Protein AF-A9KT86-F1 (afdb_monomer)

Sequence (342 aa):
MSSRKLIMLCILTTILCSGCQATQGPNNSSISTSSELTPDVTISVTGAPDITETPEATPIAEDILITEEDAISLIQGQINTRKYSISLLTENITINSKNYYSFIATKNLTALEPAILVNKNTGELSCLTSDGKHTPFSSFSISPVKEDTETNWNGTFIRKDLRGVTTSTVTLIQNDSTSFEFHILARNSLGVNRLSGIGYIDGTTAKHFTNDEISLTFTLDNNYLTLTDNDFFTENWNSIAGSYVLDKDVNEDLTIVEEDAIQMIRSLSTLQTGLSAEINEYQILSDNTKLIIKDRICYSFGTYAKLENKDILVTNFYVTLDGDAIYTYNSIKNTYECIYGK

Nearest PDB structures (foldseek):
  5hcd-assembly1_C  TM=5.754E-01  e=5.764E-01  Ornithodoros moubata
  3sao-assembly1_A  TM=3.698E-01  e=4.047E-01  Gallus gallus
  3sao-assembly2_B  TM=2.971E-01  e=2.322E-01  Gallus gallus
  7nvr-assembly1_d  TM=3.376E-01  e=1.112E+00  Homo sapiens
  8xpg-assembly1_B  TM=1.762E-01  e=3.306E-01  Homo sapiens

Foldseek 3Di:
DDDDDDDDDDDDDDDDDDDDDDDDDDDDDDDDDDDDDDDDDDDDDDDDDDDDDDDPDPPPPPLQFDDVVNLVVLVVQWAPCVFKDKDFPDCWDADPNWTWTWIWIDGPNHTADWIWTATRRPRAIWTAGPVGDIGRNVVRPDDTPPPPPLPPPAFKWFDADPVRHTQKIKGWAAPDSFKIKIWIWGDDPVGIDIDIDMWTDDRQKTFDDDPNHTQWIWGDDPQKIFIDGPCPPVVDDDDPGDITGGDPPDPVVQFDDPVVQVVLQLPDDCVLVVDPDRQVQWDKDWPVDWDAAPRFTWTKIFTFHDDPDDTDGDWIWTAGRNRAWIWTQDPVVRGIDTSGGD

Secondary structure (DSSP, 8-state):
-------------PPPP-----------------------------------------------PPPHHHHHHHHHTTB-TTT-EEEEEEEEEEETTEEEEEEEEEETTEEEEEEEEEETTT--EEEE-TTS-EEEGGGS-S-B----------EEEEEE-TTS-EEEEEEEEEEETTEEEEEEEEEETTEEEEEEEEEEEETTEEEEEETTEEEEEEEEETTEEEEEE-STTTTTS----EEEEEESS---TT---HHHHHHHHHT--HHHH--SS-GGGSEEEEEEEEEEETTEEEEEEEEEEEETTEEEEEEEEEEETTSSEEEEEETTTTEEEEEEE-

Organism: Lachnoclostridium phytofermentans (strain ATCC 700394 / DSM 18823 / ISDg) (NCBI:txid357809)

Solvent-accessible surface area (backbone atoms only — not comparable to full-atom values): 21088 Å² total; per-residue (Å²): 136,89,79,87,89,82,85,85,82,82,78,86,79,83,80,81,84,84,84,81,88,83,84,87,82,89,83,83,83,90,81,92,84,87,89,87,84,85,89,90,86,90,87,89,85,90,85,85,90,83,90,76,91,66,82,80,73,72,76,75,76,71,78,70,58,61,50,71,68,55,48,50,48,59,49,55,73,51,37,44,64,91,68,32,52,78,44,84,71,38,81,77,45,77,58,94,95,38,53,22,35,32,29,36,40,27,43,94,90,40,76,47,78,39,32,40,30,29,30,30,76,76,64,51,65,25,25,38,36,95,88,71,49,79,44,59,43,83,68,47,85,61,73,58,62,62,80,72,66,72,74,75,64,59,46,43,24,39,28,59,49,100,86,68,48,78,34,31,40,38,37,33,48,56,78,55,96,50,32,26,42,39,39,36,43,38,53,59,98,90,48,76,49,71,47,56,52,60,32,42,43,58,81,54,33,27,39,24,68,54,96,90,38,71,37,35,39,41,37,53,55,94,56,35,40,37,38,45,58,64,58,75,56,58,83,80,50,80,74,80,45,47,69,23,38,57,48,89,79,74,72,51,96,60,45,57,54,70,68,56,48,51,49,54,56,57,68,45,50,39,84,56,70,69,48,97,57,57,51,82,75,39,50,77,42,72,74,86,44,77,46,78,56,96,68,34,54,16,44,40,29,45,32,21,43,79,53,99,88,47,75,41,80,74,49,52,42,32,33,29,34,70,66,46,38,32,30,35,72,39,78,89,77,72,43,78,43,77,59,42,73,117

Structure (mmCIF, N/CA/C/O backbone):
data_AF-A9KT86-F1
#
_entry.id   AF-A9KT86-F1
#
loop_
_atom_site.group_PDB
_atom_site.id
_atom_site.type_symbol
_atom_site.label_atom_id
_atom_site.label_alt_id
_atom_site.label_comp_id
_atom_site.label_asym_id
_atom_site.label_entity_id
_atom_site.label_seq_id
_atom_site.pdbx_PDB_ins_code
_atom_site.Cartn_x
_atom_site.Cartn_y
_atom_site.Cartn_z
_atom_site.occupancy
_atom_site.B_iso_or_equiv
_atom_site.auth_seq_id
_atom_site.auth_comp_id
_atom_site.auth_asym_id
_atom_site.auth_atom_id
_atom_site.pdbx_PDB_model_num
ATOM 1 N N . MET A 1 1 ? -37.537 19.345 -37.681 1.00 35.97 1 MET A N 1
ATOM 2 C CA . MET A 1 1 ? -38.364 19.386 -36.452 1.00 35.97 1 MET A CA 1
ATOM 3 C C . MET A 1 1 ? -37.403 19.389 -35.268 1.00 35.97 1 MET A C 1
ATOM 5 O O . MET A 1 1 ? -36.902 18.344 -34.904 1.00 35.97 1 MET A O 1
ATOM 9 N N . SER A 1 2 ? -36.782 20.529 -34.963 1.00 32.31 2 SER A N 1
ATOM 10 C CA . SER A 1 2 ? -37.149 21.443 -33.865 1.00 32.31 2 SER A CA 1
ATOM 11 C C . SER A 1 2 ? -37.486 20.729 -32.556 1.00 32.31 2 SER A C 1
ATOM 13 O O . SER A 1 2 ? -38.583 20.196 -32.437 1.00 32.31 2 SER A O 1
ATOM 15 N N . SER A 1 3 ? -36.570 20.774 -31.580 1.00 32.72 3 SER A N 1
ATOM 16 C CA . SER A 1 3 ? -36.887 21.202 -30.210 1.00 32.72 3 SER A CA 1
ATOM 17 C C . SER A 1 3 ? -35.675 21.072 -29.273 1.00 32.72 3 SER A C 1
ATOM 19 O O . SER A 1 3 ? -35.299 19.962 -28.925 1.00 32.72 3 SER A O 1
ATOM 21 N N . ARG A 1 4 ? -35.172 22.236 -28.823 1.00 36.72 4 ARG A N 1
ATOM 22 C CA . ARG A 1 4 ? -34.836 22.607 -27.425 1.00 36.72 4 ARG A CA 1
ATOM 23 C C . ARG A 1 4 ? -33.857 21.664 -26.693 1.00 36.72 4 ARG A C 1
ATOM 25 O O . ARG A 1 4 ? -34.170 20.514 -26.436 1.00 36.72 4 ARG A O 1
ATOM 32 N N . LYS A 1 5 ? -32.709 22.131 -26.201 1.00 33.34 5 LYS A N 1
ATOM 33 C CA . LYS A 1 5 ? -32.601 23.037 -25.043 1.00 33.34 5 LYS A CA 1
ATOM 34 C C . LYS A 1 5 ? -31.208 23.677 -25.029 1.00 33.34 5 LYS A C 1
ATOM 36 O O . LYS A 1 5 ? -30.209 22.971 -25.073 1.00 33.34 5 LYS A O 1
ATOM 41 N N . LEU A 1 6 ? -31.164 25.002 -24.945 1.00 32.06 6 LEU A N 1
ATOM 42 C CA . LEU A 1 6 ? -29.949 25.791 -24.789 1.00 32.06 6 LEU A CA 1
ATOM 43 C C . LEU A 1 6 ? -30.183 26.786 -23.641 1.00 32.06 6 LEU A C 1
ATOM 45 O O . LEU A 1 6 ? -31.228 27.433 -23.606 1.00 32.06 6 LEU A O 1
ATOM 49 N N . ILE A 1 7 ? -29.183 26.873 -22.759 1.00 36.78 7 ILE A N 1
ATOM 50 C CA . ILE A 1 7 ? -28.931 27.885 -21.719 1.00 36.78 7 ILE A CA 1
ATOM 51 C C . ILE A 1 7 ? -29.942 27.927 -20.560 1.00 36.78 7 ILE A C 1
ATOM 53 O O . ILE A 1 7 ? -30.979 28.581 -20.622 1.00 36.78 7 ILE A O 1
ATOM 57 N N . MET A 1 8 ? -29.555 27.316 -19.435 1.00 33.25 8 MET A N 1
ATOM 58 C CA . MET A 1 8 ? -29.951 27.791 -18.109 1.00 33.25 8 MET A CA 1
ATOM 59 C C . MET A 1 8 ? -28.717 28.429 -17.465 1.00 33.25 8 MET A C 1
ATOM 61 O O . MET A 1 8 ? -27.798 27.755 -17.011 1.00 33.25 8 MET A O 1
ATOM 65 N N . LEU A 1 9 ? -28.692 29.756 -17.537 1.00 31.75 9 LEU A N 1
ATOM 66 C CA . LEU A 1 9 ? -27.737 30.662 -16.917 1.00 31.75 9 LEU A CA 1
ATOM 67 C C . LEU A 1 9 ? -28.100 30.781 -15.427 1.00 31.75 9 LEU A C 1
ATOM 69 O O . LEU A 1 9 ? -29.057 31.476 -15.091 1.00 31.75 9 LEU A O 1
ATOM 73 N N . CYS A 1 10 ? -27.375 30.101 -14.537 1.00 32.47 10 CYS A N 1
ATOM 74 C CA . CYS A 1 10 ? -27.474 30.364 -13.100 1.00 32.47 10 CYS A CA 1
ATOM 75 C C . CYS A 1 10 ? -26.556 31.536 -12.750 1.00 32.47 10 CYS A C 1
ATOM 77 O O . CYS A 1 10 ? -25.332 31.424 -12.746 1.00 32.47 10 CYS A O 1
ATOM 79 N N . ILE A 1 11 ? -27.18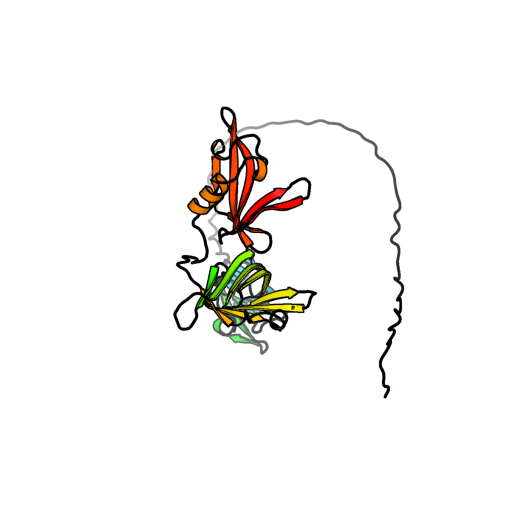9 32.682 -12.516 1.00 39.03 11 ILE A N 1
ATOM 80 C CA . ILE A 1 11 ? -26.559 33.927 -12.096 1.00 39.03 11 ILE A CA 1
ATOM 81 C C . ILE A 1 11 ? -26.055 33.763 -10.661 1.00 39.03 11 ILE A C 1
ATOM 83 O O . ILE A 1 11 ? -26.815 33.478 -9.738 1.00 39.03 11 ILE A O 1
ATOM 87 N N . LEU A 1 12 ? -24.748 33.966 -10.531 1.00 32.53 12 LEU A N 1
ATOM 88 C CA . LEU A 1 12 ? -23.969 34.121 -9.313 1.00 32.53 12 LEU A CA 1
ATOM 89 C C . LEU A 1 12 ? -24.584 35.229 -8.433 1.00 32.53 12 LEU A C 1
ATOM 91 O O . LEU A 1 12 ? -24.491 36.412 -8.761 1.00 32.53 12 LEU A O 1
ATOM 95 N N . THR A 1 13 ? -25.207 34.872 -7.310 1.00 40.91 13 THR A N 1
ATOM 96 C CA . THR A 1 13 ? -25.532 35.832 -6.247 1.00 40.91 13 THR A CA 1
ATOM 97 C C . THR A 1 13 ? -24.382 35.877 -5.252 1.00 40.91 13 THR A C 1
ATOM 99 O O . THR A 1 13 ? -24.201 34.978 -4.435 1.00 40.91 13 THR A O 1
ATOM 102 N N . THR A 1 14 ? -23.602 36.948 -5.345 1.00 39.72 14 THR A N 1
ATOM 103 C CA . THR A 1 14 ? -22.617 37.395 -4.361 1.00 39.72 14 THR A CA 1
ATOM 104 C C . THR A 1 14 ? -23.300 37.713 -3.028 1.00 39.72 14 THR A C 1
ATOM 106 O O . THR A 1 14 ? -24.141 38.613 -2.978 1.00 39.72 14 THR A O 1
ATOM 109 N N . ILE A 1 15 ? -22.912 37.039 -1.943 1.00 38.94 15 ILE A N 1
ATOM 110 C CA . ILE A 1 15 ? -23.154 37.522 -0.578 1.00 38.94 15 ILE A CA 1
ATOM 111 C C . ILE A 1 15 ? -21.828 38.066 -0.048 1.00 38.94 15 ILE A C 1
ATOM 113 O O . ILE A 1 15 ? -20.814 37.374 -0.012 1.00 38.94 15 ILE A O 1
ATOM 117 N N . LEU A 1 16 ? -21.866 39.355 0.276 1.00 37.44 16 LEU A N 1
ATOM 118 C CA . LEU A 1 16 ? -20.774 40.174 0.778 1.00 37.44 16 LEU A CA 1
ATOM 119 C C . LEU A 1 16 ? -20.285 39.682 2.145 1.00 37.44 16 LEU A C 1
ATOM 121 O O . LEU A 1 16 ? -21.078 39.442 3.054 1.00 37.44 16 LEU A O 1
ATOM 125 N N . CYS A 1 17 ? -18.962 39.604 2.283 1.00 31.95 17 CYS A N 1
ATOM 126 C CA . CYS A 1 17 ? -18.265 39.441 3.550 1.00 31.95 17 CYS A CA 1
ATOM 127 C C . CYS A 1 17 ? -18.498 40.661 4.453 1.00 31.95 17 CYS A C 1
ATOM 129 O O . CYS A 1 17 ? -18.109 41.779 4.111 1.00 31.95 17 CYS A O 1
ATOM 131 N N . SER A 1 18 ? -19.055 40.427 5.638 1.00 39.69 18 SER A N 1
ATOM 132 C CA . SER A 1 18 ? -18.994 41.366 6.757 1.00 39.69 18 SER A CA 1
ATOM 133 C C . SER A 1 18 ? -17.637 41.222 7.443 1.00 39.69 18 SER A C 1
ATOM 135 O O . SER A 1 18 ? -17.386 40.243 8.143 1.00 39.69 18 SER A O 1
ATOM 137 N N . GLY A 1 19 ? -16.750 42.192 7.223 1.00 30.78 19 GLY A N 1
ATOM 138 C CA . GLY A 1 19 ? -15.551 42.381 8.031 1.00 30.78 19 GLY A CA 1
ATOM 139 C C . GLY A 1 1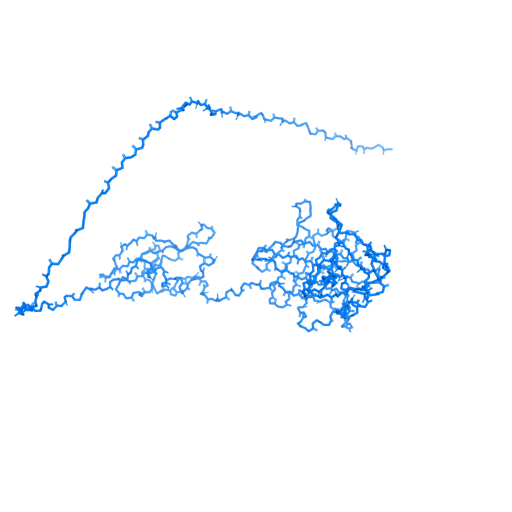9 ? -15.880 43.148 9.312 1.00 30.78 19 GLY A C 1
ATOM 140 O O . GLY A 1 19 ? -16.545 44.179 9.259 1.00 30.78 19 GLY A O 1
ATOM 141 N N . CYS A 1 20 ? -15.363 42.678 10.446 1.00 33.69 20 CYS A N 1
ATOM 142 C CA . CYS A 1 20 ? -15.157 43.500 11.634 1.00 33.69 20 CYS A CA 1
ATOM 143 C C . CYS A 1 20 ? -13.667 43.483 11.981 1.00 33.69 20 CYS A C 1
ATOM 145 O O . CYS A 1 20 ? -13.048 42.433 12.133 1.00 33.69 20 CYS A O 1
ATOM 147 N N . GLN A 1 21 ? -13.115 44.691 12.027 1.00 35.00 21 GLN A N 1
ATOM 148 C CA . GLN A 1 21 ? -11.727 45.035 12.295 1.00 35.00 21 GLN A CA 1
ATOM 149 C C . GLN A 1 21 ? -11.358 44.752 13.757 1.00 35.00 21 GLN A C 1
ATOM 151 O O . GLN A 1 21 ? -12.128 45.075 14.659 1.00 35.00 21 GLN A O 1
ATOM 156 N N . ALA A 1 22 ? -10.140 44.261 13.988 1.00 35.22 22 ALA A N 1
ATOM 157 C CA . ALA A 1 22 ? -9.439 44.437 15.255 1.00 35.22 22 ALA A CA 1
ATOM 158 C C . ALA A 1 22 ? -8.199 45.306 15.002 1.00 35.22 22 ALA A C 1
ATOM 160 O O . ALA A 1 22 ? -7.268 44.933 14.291 1.00 35.22 22 ALA A O 1
ATOM 161 N N . THR A 1 23 ? -8.266 46.514 15.547 1.00 33.56 23 THR A N 1
ATOM 162 C CA . THR A 1 23 ? -7.267 47.583 15.569 1.00 33.56 23 THR A CA 1
ATOM 163 C C . THR A 1 23 ? -5.947 47.163 16.216 1.00 33.56 23 THR A C 1
ATOM 165 O O . THR A 1 23 ? -5.932 46.675 17.343 1.00 33.56 23 THR A O 1
ATOM 168 N N . GLN A 1 24 ? -4.835 47.456 15.534 1.00 32.47 24 GLN A N 1
ATOM 169 C CA . GLN A 1 24 ? -3.506 47.588 16.134 1.00 32.47 24 GLN A CA 1
ATOM 170 C C . GLN A 1 24 ? -3.352 48.982 16.757 1.00 32.47 24 GLN A C 1
ATOM 172 O O . GLN A 1 24 ? -3.733 49.983 16.151 1.00 32.47 24 GLN A O 1
ATOM 177 N N . GLY A 1 25 ? -2.734 49.043 17.936 1.00 31.19 25 GLY A N 1
ATOM 178 C CA . GLY A 1 25 ? -2.136 50.251 18.502 1.00 31.19 25 GLY A CA 1
ATOM 179 C C . GLY A 1 25 ? -0.678 49.959 18.891 1.00 31.19 25 GLY A C 1
ATOM 180 O O . GLY A 1 25 ? -0.428 48.890 19.450 1.00 31.19 25 GLY A O 1
ATOM 181 N N . PRO A 1 26 ? 0.288 50.848 18.592 1.00 41.00 26 PRO A N 1
ATOM 182 C CA . PRO A 1 26 ? 1.692 50.674 18.953 1.00 41.00 26 PRO A CA 1
ATOM 183 C C . PRO A 1 26 ? 2.003 51.367 20.287 1.00 41.00 26 PRO A C 1
ATOM 185 O O . PRO A 1 26 ? 1.430 52.413 20.579 1.00 41.00 26 PRO A O 1
ATOM 188 N N . ASN A 1 27 ? 2.951 50.843 21.072 1.00 32.56 27 ASN A N 1
ATOM 189 C CA . ASN A 1 27 ? 3.678 51.663 22.048 1.00 32.56 27 ASN A CA 1
ATOM 190 C C . ASN A 1 27 ? 5.060 51.085 22.414 1.00 32.56 27 ASN A C 1
ATOM 192 O O . ASN A 1 27 ? 5.177 50.095 23.124 1.00 32.56 27 ASN A O 1
ATOM 196 N N . ASN A 1 28 ? 6.076 51.753 21.861 1.00 34.41 28 ASN A N 1
ATOM 197 C CA . ASN A 1 28 ? 7.347 52.221 22.431 1.00 34.41 28 ASN A CA 1
ATOM 198 C C . ASN A 1 28 ? 8.129 51.424 23.502 1.00 34.41 28 ASN A C 1
ATOM 200 O O . ASN A 1 28 ? 7.741 51.332 24.659 1.00 34.41 28 ASN A O 1
ATOM 204 N N . SER A 1 29 ? 9.354 51.079 23.080 1.00 33.03 29 SER A N 1
ATOM 205 C CA . SER A 1 29 ? 10.672 51.500 23.604 1.00 33.03 29 SER A CA 1
ATOM 206 C C . SER A 1 29 ? 11.132 51.179 25.040 1.00 33.03 29 SER A C 1
ATOM 208 O O . SER A 1 29 ? 10.723 51.781 26.025 1.00 33.03 29 SER A O 1
ATOM 210 N N . SER A 1 30 ? 12.151 50.313 25.038 1.00 35.91 30 SER A N 1
ATOM 211 C CA . SER A 1 30 ? 13.329 50.094 25.902 1.00 35.91 30 SER A CA 1
ATOM 212 C C . SER A 1 30 ? 13.900 51.230 26.774 1.00 35.91 30 SER A C 1
ATOM 214 O O . SER A 1 30 ? 13.903 52.376 26.334 1.00 35.91 30 SER A O 1
ATOM 216 N N . ILE A 1 31 ? 14.563 50.843 27.888 1.00 31.92 31 ILE A N 1
ATOM 217 C CA . ILE A 1 31 ? 15.990 51.072 28.299 1.00 31.92 31 ILE A CA 1
ATOM 218 C C . ILE A 1 31 ? 16.200 50.386 29.689 1.00 31.92 31 ILE A C 1
ATOM 220 O O . ILE A 1 31 ? 15.384 50.600 30.575 1.00 31.92 31 ILE A O 1
ATOM 224 N N . SER A 1 32 ? 17.051 49.344 29.821 1.00 29.75 32 SER A N 1
ATOM 225 C CA . SER A 1 32 ? 18.434 49.282 30.405 1.00 29.75 32 SER A CA 1
ATOM 226 C C . SER A 1 32 ? 18.550 49.784 31.868 1.00 29.75 32 SER A C 1
ATOM 228 O O . SER A 1 32 ? 18.015 50.843 32.154 1.00 29.75 32 SER A O 1
ATOM 230 N N . THR A 1 33 ? 19.123 49.105 32.882 1.00 29.89 33 THR A N 1
ATOM 231 C CA . THR A 1 33 ? 20.508 48.594 33.139 1.00 29.89 33 THR A CA 1
ATOM 232 C C . THR A 1 33 ? 20.510 47.831 34.497 1.00 29.89 33 THR A C 1
ATOM 234 O O . THR A 1 33 ? 19.776 48.243 35.386 1.00 29.89 33 THR A O 1
ATOM 237 N N . SER A 1 34 ? 21.132 46.650 34.668 1.00 33.56 34 SER A N 1
ATOM 238 C CA . SER A 1 34 ? 22.528 46.305 35.075 1.00 33.56 34 SER A CA 1
ATOM 239 C C . SER A 1 34 ? 22.858 46.263 36.590 1.00 33.56 34 SER A C 1
ATOM 241 O O . SER A 1 34 ? 22.683 47.261 37.280 1.00 33.56 34 SER A O 1
ATOM 243 N N . SER A 1 35 ? 23.495 45.135 36.981 1.00 35.59 35 SER A N 1
ATOM 244 C CA . SER A 1 35 ? 24.459 44.882 38.091 1.00 35.59 35 SER A CA 1
ATOM 245 C C . SER A 1 35 ? 23.948 44.776 39.544 1.00 35.59 35 SER A C 1
ATOM 247 O O . SER A 1 35 ? 23.045 45.503 39.921 1.00 35.59 35 SER A O 1
ATOM 249 N N . GLU A 1 36 ? 24.511 44.001 40.486 1.00 37.44 36 GLU A N 1
ATOM 250 C CA . GLU A 1 36 ? 25.460 42.862 40.586 1.00 37.44 36 GLU A CA 1
ATOM 251 C C . GLU A 1 36 ? 25.602 42.527 42.107 1.00 37.44 36 GLU A C 1
ATOM 253 O O . GLU A 1 36 ? 25.255 43.370 42.934 1.00 37.44 36 GLU A O 1
ATOM 258 N N . LEU A 1 37 ? 26.184 41.358 42.437 1.00 33.19 37 LEU A N 1
ATOM 259 C CA . LEU A 1 37 ? 26.905 40.953 43.676 1.00 33.19 37 LEU A CA 1
ATOM 260 C C . LEU A 1 37 ? 26.245 39.930 44.642 1.00 33.19 37 LEU A C 1
ATOM 262 O O . LEU A 1 37 ? 25.375 40.243 45.450 1.00 33.19 37 LEU A O 1
ATOM 266 N N . THR A 1 38 ? 26.782 38.703 44.599 1.00 35.50 38 THR A N 1
ATOM 267 C CA . THR A 1 38 ? 26.992 37.703 45.686 1.00 35.50 38 THR A CA 1
ATOM 268 C C . THR A 1 38 ? 28.247 38.077 46.527 1.00 35.50 38 THR A C 1
ATOM 270 O O . THR A 1 38 ? 28.888 39.056 46.133 1.00 35.50 38 THR A O 1
ATOM 273 N N . PRO A 1 39 ? 28.722 37.354 47.588 1.00 55.62 39 PRO A N 1
ATOM 274 C CA . PRO A 1 39 ? 28.340 36.047 48.189 1.00 55.62 39 PRO A CA 1
ATOM 275 C C . PRO A 1 39 ? 28.298 36.027 49.753 1.00 55.62 39 PRO A C 1
ATOM 277 O O . PRO A 1 39 ? 28.587 37.039 50.376 1.00 55.62 39 PRO A O 1
ATOM 280 N N . ASP A 1 40 ? 28.008 34.877 50.394 1.00 31.66 40 ASP A N 1
ATOM 281 C CA . ASP A 1 40 ? 28.931 34.266 51.388 1.00 31.66 40 ASP A CA 1
ATOM 282 C C . ASP A 1 40 ? 28.566 32.802 51.744 1.00 31.66 40 ASP A C 1
ATOM 284 O O . ASP A 1 40 ? 27.400 32.406 51.717 1.00 31.66 40 ASP A O 1
ATOM 288 N N . VAL A 1 41 ? 29.586 32.003 52.070 1.00 37.59 41 VAL A N 1
ATOM 289 C CA . VAL A 1 41 ? 29.560 30.568 52.41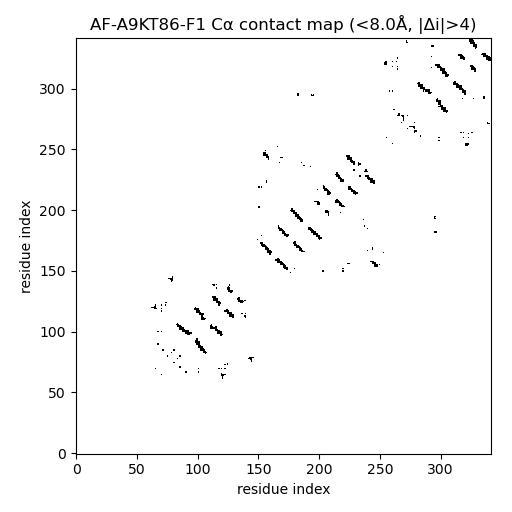8 1.00 37.59 41 VAL A CA 1
ATOM 290 C C . VAL A 1 41 ? 30.095 30.395 53.838 1.00 37.59 41 VAL A C 1
ATOM 292 O O . VAL A 1 41 ? 31.155 30.927 54.147 1.00 37.59 41 VAL A O 1
ATOM 295 N N . THR A 1 42 ? 29.491 29.544 54.678 1.00 30.19 42 THR A N 1
ATOM 296 C CA . THR A 1 42 ? 30.237 28.871 55.767 1.00 30.19 42 THR A CA 1
ATOM 297 C C . THR A 1 42 ? 29.587 27.539 56.174 1.00 30.19 42 THR A C 1
ATOM 299 O O . THR A 1 42 ? 28.369 27.447 56.300 1.00 30.19 42 THR A O 1
ATOM 302 N N . ILE A 1 43 ? 30.416 26.505 56.374 1.00 39.94 43 ILE A N 1
ATOM 303 C CA . ILE A 1 43 ? 30.075 25.126 56.780 1.00 39.94 43 ILE A CA 1
ATOM 304 C C . ILE A 1 43 ? 30.775 24.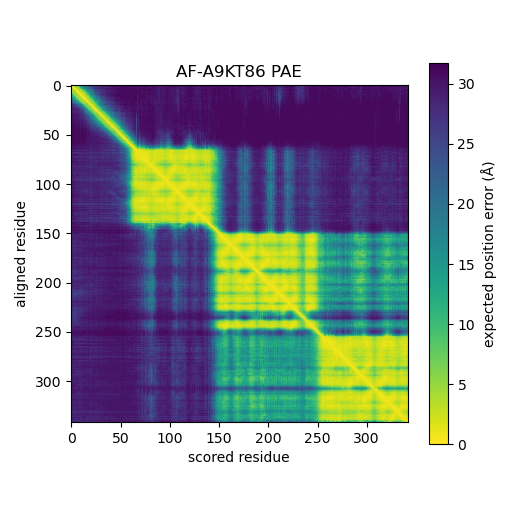798 58.120 1.00 39.94 43 ILE A C 1
ATOM 306 O O . ILE A 1 43 ? 31.865 25.316 58.364 1.00 39.94 43 ILE A O 1
ATOM 310 N N . SER A 1 44 ? 30.207 23.827 58.866 1.00 30.45 44 SER A N 1
ATOM 311 C CA . SER A 1 44 ? 30.821 22.865 59.833 1.00 30.45 44 SER A CA 1
ATOM 312 C C . SER A 1 44 ? 30.456 23.119 61.318 1.00 30.45 44 SER A C 1
ATOM 314 O O . SER A 1 44 ? 30.391 24.272 61.717 1.00 30.45 44 SER A O 1
ATOM 316 N N . VAL A 1 45 ? 30.150 22.152 62.214 1.00 34.03 45 VAL A N 1
ATOM 317 C CA . VAL A 1 45 ? 30.747 20.822 62.519 1.00 34.03 45 VAL A CA 1
ATOM 318 C C . VAL A 1 45 ? 29.767 19.877 63.292 1.00 34.03 45 VAL A C 1
ATOM 320 O O . VAL A 1 45 ? 29.009 20.327 64.142 1.00 34.03 45 VAL A O 1
ATOM 323 N N . THR A 1 46 ? 29.871 18.569 62.998 1.00 36.16 46 THR A N 1
ATOM 324 C CA . THR A 1 46 ? 29.735 17.271 63.736 1.00 36.16 46 THR A CA 1
ATOM 325 C C . THR A 1 46 ? 29.269 17.139 65.214 1.00 36.16 46 THR A C 1
ATOM 327 O O . THR A 1 46 ? 29.802 17.799 66.100 1.00 36.16 46 THR A O 1
ATOM 330 N N . GLY A 1 47 ? 28.464 16.089 65.499 1.00 31.19 47 GLY A N 1
ATOM 331 C CA . GLY A 1 47 ? 28.335 15.390 66.804 1.00 31.19 47 GLY A CA 1
ATOM 332 C C . GLY A 1 47 ? 27.308 14.228 66.792 1.00 31.19 47 GLY A C 1
ATOM 333 O O . GLY A 1 47 ? 26.214 14.408 66.275 1.00 31.19 47 GLY A O 1
ATOM 334 N N . ALA A 1 48 ? 27.665 13.039 67.304 1.00 34.31 48 ALA A N 1
ATOM 335 C CA . ALA A 1 48 ? 26.912 11.764 67.236 1.00 34.31 48 ALA A CA 1
ATOM 336 C C . ALA A 1 48 ? 26.126 11.422 68.546 1.00 34.31 48 ALA A C 1
ATOM 338 O O . ALA A 1 48 ? 26.066 12.268 69.433 1.00 34.31 48 ALA A O 1
ATOM 339 N N . PRO A 1 49 ? 25.528 10.214 68.676 1.00 45.66 49 PRO A N 1
ATOM 340 C CA . PRO A 1 49 ? 24.099 9.949 68.885 1.00 45.66 49 PRO A CA 1
ATOM 341 C C . PRO A 1 49 ? 23.628 9.986 70.356 1.00 45.66 49 PRO A C 1
ATOM 343 O O . PRO A 1 49 ? 24.395 9.673 71.262 1.00 45.66 49 PRO A O 1
ATOM 346 N N . ASP A 1 50 ? 22.336 10.241 70.580 1.00 32.91 50 ASP A N 1
ATOM 347 C CA . ASP A 1 50 ? 21.655 9.841 71.818 1.00 32.91 50 ASP A CA 1
ATOM 348 C C . ASP A 1 50 ? 20.262 9.286 71.489 1.00 32.91 50 ASP A C 1
ATOM 350 O O . ASP A 1 50 ? 19.461 9.911 70.790 1.00 32.91 50 ASP A O 1
ATOM 354 N N . ILE A 1 51 ? 20.033 8.047 71.917 1.00 43.66 51 ILE A N 1
ATOM 355 C CA . ILE A 1 51 ? 18.869 7.222 71.600 1.00 43.66 51 ILE A CA 1
ATOM 356 C C . ILE A 1 51 ? 17.863 7.463 72.719 1.00 43.66 51 ILE A C 1
ATOM 358 O O . ILE A 1 51 ? 18.026 6.959 73.825 1.00 43.66 51 ILE A O 1
ATOM 362 N N . THR A 1 52 ? 16.810 8.225 72.436 1.00 35.19 52 THR A N 1
ATOM 363 C CA . THR A 1 52 ? 15.623 8.260 73.296 1.00 35.19 52 THR A CA 1
ATOM 364 C C . THR A 1 52 ? 14.510 7.506 72.582 1.00 35.19 52 THR A C 1
ATOM 366 O O . THR A 1 52 ? 13.901 8.025 71.645 1.00 35.19 52 THR A O 1
ATOM 369 N N . GLU A 1 53 ? 14.279 6.260 73.002 1.00 40.78 53 GLU A N 1
ATOM 370 C CA . GLU A 1 53 ? 13.131 5.452 72.588 1.00 40.78 53 GLU A CA 1
ATOM 371 C C . GLU A 1 53 ? 11.835 6.207 72.912 1.00 40.78 53 GLU A C 1
ATOM 373 O O . GLU A 1 53 ? 11.398 6.308 74.058 1.00 40.78 53 GLU A O 1
ATOM 378 N N . THR A 1 54 ? 11.236 6.772 71.870 1.00 43.66 54 THR A N 1
ATOM 379 C CA . THR A 1 54 ? 9.845 7.220 71.870 1.00 43.66 54 THR A CA 1
ATOM 380 C C . THR A 1 54 ? 9.017 6.028 71.394 1.00 43.66 54 THR A C 1
ATOM 382 O O . THR A 1 54 ? 9.430 5.392 70.422 1.00 43.66 54 THR A O 1
ATOM 385 N N . PRO A 1 55 ? 7.900 5.673 72.055 1.00 41.72 55 PRO A N 1
ATOM 386 C CA . PRO A 1 55 ? 7.128 4.491 71.698 1.00 41.72 55 PRO A CA 1
ATOM 387 C C . PRO A 1 55 ? 6.732 4.551 70.223 1.00 41.72 55 PRO A C 1
ATOM 389 O O . PRO A 1 55 ? 6.121 5.519 69.770 1.00 41.72 55 PRO A O 1
ATOM 392 N N . GLU A 1 56 ? 7.123 3.507 69.498 1.00 40.12 56 GLU A N 1
ATOM 393 C CA . GLU A 1 56 ? 6.746 3.236 68.121 1.00 40.12 56 GLU A CA 1
ATOM 394 C C . GLU A 1 56 ? 5.216 3.229 68.045 1.00 40.12 56 GLU A C 1
ATOM 396 O O . GLU A 1 56 ? 4.545 2.292 68.485 1.00 40.12 56 GLU A O 1
ATOM 401 N N . ALA A 1 57 ? 4.648 4.328 67.543 1.00 45.38 57 ALA A N 1
ATOM 402 C CA . ALA A 1 57 ? 3.276 4.327 67.087 1.00 45.38 57 ALA A CA 1
ATOM 403 C C . ALA A 1 57 ? 3.210 3.269 65.989 1.00 45.38 57 ALA A C 1
ATOM 405 O O . ALA A 1 57 ? 3.819 3.422 64.931 1.00 45.38 57 ALA A O 1
ATOM 406 N N . THR A 1 58 ? 2.504 2.176 66.272 1.00 41.53 58 THR A N 1
ATOM 407 C CA . THR A 1 58 ? 2.100 1.211 65.257 1.00 41.53 58 THR A CA 1
ATOM 408 C C . THR A 1 58 ? 1.528 2.020 64.095 1.00 41.53 58 THR A C 1
ATOM 410 O O . THR A 1 58 ? 0.622 2.823 64.347 1.00 41.53 58 THR A O 1
ATOM 413 N N . PRO A 1 59 ? 2.055 1.902 62.863 1.00 42.00 59 PRO A N 1
ATOM 414 C CA . PRO A 1 59 ? 1.486 2.636 61.753 1.00 42.00 59 PRO A CA 1
ATOM 415 C C . PRO A 1 59 ? 0.027 2.203 61.663 1.00 42.00 59 PRO A C 1
ATOM 417 O O . PRO A 1 59 ? -0.279 1.019 61.505 1.00 42.00 59 PRO A O 1
ATOM 420 N N . ILE A 1 60 ? -0.878 3.167 61.834 1.00 43.16 60 ILE A N 1
ATOM 421 C CA . ILE A 1 60 ? -2.235 3.025 61.329 1.00 43.16 60 ILE A CA 1
ATOM 422 C C . ILE A 1 60 ? -2.004 2.755 59.850 1.00 43.16 60 ILE A C 1
ATOM 424 O O . ILE A 1 60 ? -1.452 3.610 59.161 1.00 43.16 60 ILE A O 1
ATOM 428 N N . ALA A 1 61 ? -2.289 1.531 59.409 1.00 40.34 61 ALA A N 1
ATOM 429 C CA . ALA A 1 61 ? -2.293 1.218 57.997 1.00 40.34 61 ALA A CA 1
ATOM 430 C C . ALA A 1 61 ? -3.264 2.215 57.363 1.00 40.34 61 ALA A C 1
ATOM 432 O O . ALA A 1 61 ? -4.474 2.116 57.569 1.00 40.34 61 ALA A O 1
ATOM 433 N N . GLU A 1 62 ? -2.729 3.238 56.698 1.00 47.31 62 GLU A N 1
ATOM 434 C CA . GLU A 1 62 ? -3.510 4.018 55.758 1.00 47.31 62 GLU A CA 1
ATOM 435 C C . GLU A 1 62 ? -4.061 2.984 54.783 1.00 47.31 62 GLU A C 1
ATOM 437 O O . GLU A 1 62 ? -3.291 2.257 54.151 1.00 47.31 62 GLU A O 1
ATOM 442 N N . ASP A 1 63 ? -5.387 2.836 54.747 1.00 57.00 63 ASP A N 1
ATOM 443 C CA . ASP A 1 63 ? -6.038 2.102 53.672 1.00 57.00 63 ASP A CA 1
ATOM 444 C C . ASP A 1 63 ? -5.515 2.733 52.382 1.00 57.00 63 ASP A C 1
ATOM 446 O O . ASP A 1 63 ? -5.849 3.877 52.069 1.00 57.00 63 ASP A O 1
ATOM 450 N N . ILE A 1 64 ? -4.626 2.023 51.684 1.00 60.75 64 ILE A N 1
ATOM 451 C CA . ILE A 1 64 ? -4.065 2.472 50.415 1.00 60.75 64 ILE A CA 1
ATOM 452 C C . ILE A 1 64 ? -5.235 2.466 49.437 1.00 60.75 64 ILE A C 1
ATOM 454 O O . ILE A 1 64 ? -5.599 1.429 48.882 1.00 60.75 64 ILE A O 1
ATOM 458 N N . LEU A 1 65 ? -5.881 3.620 49.297 1.00 78.31 65 LEU A N 1
ATOM 459 C CA . LEU A 1 65 ? -6.901 3.824 48.288 1.00 78.31 65 LEU A CA 1
ATOM 460 C C . LEU A 1 65 ? -6.197 3.923 46.938 1.00 78.31 65 LEU A C 1
ATOM 462 O O . LEU A 1 65 ? -5.199 4.631 46.803 1.00 78.31 65 LEU A O 1
ATOM 466 N N . ILE A 1 66 ? -6.721 3.217 45.942 1.00 87.75 66 ILE A N 1
ATOM 467 C CA . ILE A 1 66 ? -6.253 3.373 44.567 1.00 87.75 66 ILE A CA 1
ATOM 468 C C . ILE A 1 66 ? -6.469 4.822 44.118 1.00 87.75 66 ILE A C 1
ATOM 470 O O . ILE A 1 66 ? -7.478 5.446 44.462 1.00 87.75 66 ILE A O 1
ATOM 474 N N . THR A 1 67 ? -5.518 5.355 43.359 1.00 91.56 67 THR A N 1
ATOM 475 C CA . THR A 1 67 ? -5.620 6.706 42.794 1.00 91.56 67 THR A CA 1
ATOM 476 C C . THR A 1 67 ? -6.590 6.732 41.607 1.00 91.56 67 THR A C 1
ATOM 478 O O . THR A 1 67 ? -6.989 5.681 41.093 1.00 91.56 67 THR A O 1
ATOM 481 N N . GLU A 1 68 ? -6.991 7.923 41.148 1.00 89.19 68 GLU A N 1
ATOM 482 C CA . GLU A 1 68 ? -7.791 8.046 39.920 1.00 89.19 68 GLU A CA 1
ATOM 483 C C . GLU A 1 68 ? -7.006 7.528 38.706 1.00 89.19 68 GLU A C 1
ATOM 485 O O . GLU A 1 68 ? -7.560 6.828 37.860 1.00 89.19 68 GLU A O 1
ATOM 490 N N . GLU A 1 69 ? -5.705 7.811 38.645 1.00 89.00 69 GLU A N 1
ATOM 491 C CA . GLU A 1 69 ? -4.808 7.367 37.581 1.00 89.00 69 GLU A CA 1
ATOM 492 C C . GLU A 1 69 ? -4.692 5.837 37.529 1.00 89.00 69 GLU A C 1
ATOM 494 O O . GLU A 1 69 ? -4.763 5.235 36.449 1.00 89.00 69 GLU A O 1
ATOM 499 N N . ASP A 1 70 ? -4.586 5.189 38.691 1.00 89.81 70 ASP A N 1
ATOM 500 C CA . ASP A 1 70 ? -4.593 3.727 38.790 1.00 89.81 70 ASP A CA 1
ATOM 501 C C . ASP A 1 70 ? -5.962 3.159 38.390 1.00 89.81 70 ASP A C 1
ATOM 503 O O . ASP A 1 70 ? -6.040 2.168 37.659 1.00 89.81 70 ASP A O 1
ATOM 507 N N . ALA A 1 71 ? -7.055 3.811 38.805 1.00 91.81 71 ALA A N 1
ATOM 508 C CA . ALA A 1 71 ? -8.414 3.427 38.431 1.00 91.81 71 ALA A CA 1
ATOM 509 C C . ALA A 1 71 ? -8.632 3.488 36.911 1.00 91.81 71 ALA A C 1
ATOM 511 O O . ALA A 1 71 ? -9.182 2.554 36.323 1.00 91.81 71 A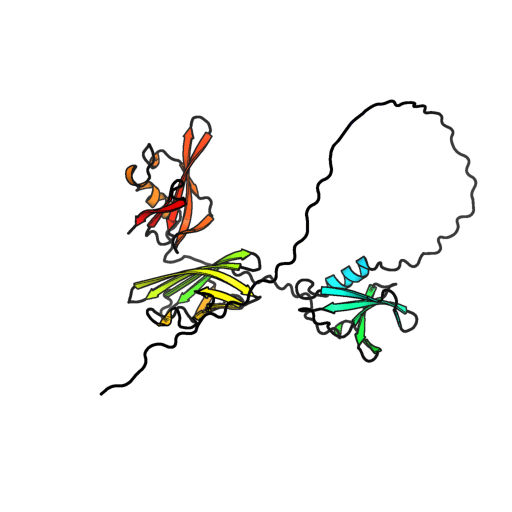LA A O 1
ATOM 512 N N . ILE A 1 72 ? -8.160 4.554 36.259 1.00 88.56 72 ILE A N 1
ATOM 513 C CA . ILE A 1 72 ? -8.184 4.690 34.799 1.00 88.56 72 ILE A CA 1
ATOM 514 C C . ILE A 1 72 ? -7.357 3.573 34.162 1.00 88.56 72 ILE A C 1
ATOM 516 O O . ILE A 1 72 ? -7.844 2.918 33.242 1.00 88.56 72 ILE A O 1
ATOM 520 N N . SER A 1 73 ? -6.152 3.302 34.665 1.00 87.81 73 SER A N 1
ATOM 521 C CA . SER A 1 73 ? -5.273 2.254 34.129 1.00 87.81 73 SER A CA 1
ATOM 522 C C . SER A 1 73 ? -5.924 0.864 34.178 1.00 87.81 73 SER A C 1
ATOM 524 O O . SER A 1 73 ? -5.844 0.104 33.210 1.00 87.81 73 SER A O 1
ATOM 526 N N . LEU A 1 74 ? -6.647 0.550 35.259 1.00 89.62 74 LEU A N 1
ATOM 527 C CA . LEU A 1 74 ? -7.415 -0.694 35.391 1.00 89.62 74 LEU A CA 1
ATOM 528 C C . LEU A 1 74 ? -8.506 -0.814 34.321 1.00 89.62 74 LEU A C 1
ATOM 530 O O . LEU A 1 74 ? -8.677 -1.880 33.728 1.00 89.62 74 LEU A O 1
ATOM 534 N N . ILE A 1 75 ? -9.215 0.281 34.036 1.00 89.25 75 ILE A N 1
ATOM 535 C CA . ILE A 1 75 ? -10.229 0.322 32.978 1.00 89.25 75 ILE A CA 1
ATOM 536 C C . ILE A 1 75 ? -9.570 0.167 31.603 1.00 89.25 75 ILE A C 1
ATOM 538 O O . ILE A 1 75 ? -10.016 -0.640 30.790 1.00 89.25 75 ILE A O 1
ATOM 542 N N . GLN A 1 76 ? -8.489 0.897 31.335 1.00 84.81 76 GLN A N 1
ATOM 543 C CA . GLN A 1 76 ? -7.778 0.850 30.054 1.00 84.81 76 GLN A CA 1
ATOM 544 C C . GLN A 1 76 ? -7.189 -0.537 29.755 1.00 84.81 76 GLN A C 1
ATOM 546 O O . GLN A 1 76 ? -7.107 -0.927 28.594 1.00 84.81 76 GLN A O 1
ATOM 551 N N . GLY A 1 77 ? -6.855 -1.324 30.783 1.00 81.69 77 GLY A N 1
ATOM 552 C CA . GLY A 1 77 ? -6.461 -2.726 30.623 1.00 81.69 77 GLY A CA 1
ATOM 553 C C . GLY A 1 77 ? -7.590 -3.655 30.153 1.00 81.69 77 GLY A C 1
ATOM 554 O O . GLY A 1 77 ? -7.316 -4.744 29.656 1.00 81.69 77 GLY A O 1
ATOM 555 N N . GLN A 1 78 ? -8.855 -3.248 30.292 1.00 82.88 78 GLN A N 1
ATOM 556 C CA . GLN A 1 78 ? -10.024 -4.040 29.891 1.00 82.88 78 GLN A CA 1
ATOM 557 C C . GLN A 1 78 ? -10.739 -3.496 28.646 1.00 82.88 78 GLN A C 1
ATOM 559 O O . GLN A 1 78 ? -11.511 -4.218 28.010 1.00 82.88 78 GLN A O 1
ATOM 564 N N . ILE A 1 79 ? -10.490 -2.234 28.285 1.00 80.00 79 ILE A N 1
ATOM 565 C CA . ILE A 1 79 ? -11.220 -1.498 27.247 1.00 80.00 79 ILE A CA 1
ATOM 566 C C . ILE A 1 79 ? -10.271 -1.022 26.149 1.00 80.00 79 ILE A C 1
ATOM 568 O O . ILE A 1 79 ? -9.219 -0.459 26.424 1.00 80.00 79 ILE A O 1
ATOM 572 N N . ASN A 1 80 ? -10.669 -1.174 24.883 1.00 72.94 80 ASN A N 1
ATOM 573 C CA . ASN A 1 80 ? -9.896 -0.667 23.748 1.00 72.94 80 ASN A CA 1
ATOM 574 C C . ASN A 1 80 ? -9.934 0.875 23.679 1.00 72.94 80 ASN A C 1
ATOM 576 O O . ASN A 1 80 ? -10.856 1.467 23.114 1.00 72.94 80 ASN A O 1
ATOM 580 N N . THR A 1 81 ? -8.900 1.520 24.214 1.00 73.94 81 THR A N 1
ATOM 581 C CA . THR A 1 81 ? -8.760 2.985 24.281 1.00 73.94 81 THR A CA 1
ATOM 582 C C . THR A 1 81 ? -8.562 3.671 22.927 1.00 73.94 81 THR A C 1
ATOM 584 O O . THR A 1 81 ? -8.701 4.888 22.841 1.00 73.94 81 THR A O 1
ATOM 587 N N . ARG A 1 82 ? -8.293 2.919 21.845 1.00 67.69 82 ARG A N 1
ATOM 588 C CA . ARG A 1 82 ? -8.307 3.460 20.472 1.00 67.69 82 ARG A CA 1
ATOM 589 C C . ARG A 1 82 ? -9.736 3.679 19.965 1.00 67.69 82 ARG A C 1
ATOM 591 O O . ARG A 1 82 ? -9.967 4.553 19.139 1.00 67.69 82 ARG A O 1
ATOM 598 N N . LYS A 1 83 ? -10.693 2.873 20.443 1.00 70.06 83 LYS A N 1
ATOM 599 C CA . LYS A 1 83 ? -12.116 2.936 20.057 1.00 70.06 83 LYS A CA 1
ATOM 600 C C . LYS A 1 83 ? -12.969 3.757 21.020 1.00 70.06 83 LYS A C 1
ATOM 602 O O . LYS A 1 83 ? -14.008 4.273 20.605 1.00 70.06 83 LYS A O 1
ATOM 607 N N . TYR A 1 84 ? -12.564 3.839 22.284 1.00 80.81 84 TYR A N 1
ATOM 608 C CA . TYR A 1 84 ? -13.347 4.456 23.347 1.00 80.81 84 TYR A CA 1
ATOM 609 C C . TYR A 1 84 ? -12.505 5.445 24.149 1.00 80.81 84 TYR A C 1
ATOM 611 O O . TYR A 1 84 ? -11.387 5.126 24.546 1.00 80.81 84 TYR A O 1
ATOM 619 N N . SER A 1 85 ? -13.064 6.612 24.458 1.00 83.06 85 SER A N 1
ATOM 620 C CA . SER A 1 85 ? -12.473 7.538 25.428 1.00 83.06 85 SER A CA 1
ATOM 621 C C . SER A 1 85 ? -13.125 7.336 26.790 1.00 83.06 85 SER A C 1
ATOM 623 O O . SER A 1 85 ? -14.352 7.268 26.882 1.00 83.06 85 SER A O 1
ATOM 625 N N . ILE A 1 86 ? -12.308 7.241 27.838 1.00 89.62 86 ILE A N 1
ATOM 626 C CA . ILE A 1 86 ? -12.757 7.102 29.227 1.00 89.62 86 ILE A CA 1
ATOM 627 C C . ILE A 1 86 ? -12.634 8.459 29.909 1.00 89.62 86 ILE A C 1
ATOM 629 O O . ILE A 1 86 ? -11.619 9.139 29.767 1.00 89.62 86 ILE A O 1
ATOM 633 N N . SER A 1 87 ? -13.664 8.869 30.638 1.00 87.94 87 SER A N 1
ATOM 634 C CA . SER A 1 87 ? -13.654 10.121 31.394 1.00 87.94 87 SER A CA 1
ATOM 635 C C . SER A 1 87 ? -14.277 9.911 32.763 1.00 87.94 87 SER A C 1
ATOM 637 O O . SER A 1 87 ? -15.255 9.171 32.894 1.00 87.94 87 SER A O 1
ATOM 639 N N . LEU A 1 88 ? -13.704 10.549 33.784 1.00 91.94 88 LEU A N 1
ATOM 640 C CA . LEU A 1 88 ? -14.263 10.526 35.128 1.00 91.94 88 LEU A CA 1
ATOM 641 C C . LEU A 1 88 ? -15.636 11.203 35.107 1.00 91.94 88 LEU A C 1
ATOM 643 O O . LEU A 1 88 ? -15.783 12.342 34.668 1.00 91.94 88 LEU A O 1
ATOM 647 N N . LEU A 1 89 ? -16.647 10.481 35.576 1.00 91.69 89 LEU A N 1
ATOM 648 C CA . LEU A 1 89 ? -17.994 10.998 35.769 1.00 91.69 89 LEU A CA 1
ATOM 649 C C . LEU A 1 89 ? -18.169 11.511 37.199 1.00 91.69 89 LEU A C 1
ATOM 651 O O . LEU A 1 89 ? -18.772 12.558 37.423 1.00 91.69 89 LEU A O 1
ATOM 655 N N . THR A 1 90 ? -17.675 10.768 38.192 1.00 90.62 90 THR A N 1
ATOM 656 C CA . THR A 1 90 ? -17.770 11.154 39.606 1.00 90.62 90 THR A CA 1
ATOM 657 C C . THR A 1 90 ? -16.621 10.557 40.404 1.00 90.62 90 THR A C 1
ATOM 659 O O . THR A 1 90 ? -16.387 9.351 40.364 1.00 90.62 90 THR A O 1
ATOM 662 N N . GLU A 1 91 ? -15.942 11.399 41.178 1.00 91.19 91 GLU A N 1
ATOM 663 C CA . GLU A 1 91 ? -14.792 10.997 41.989 1.00 91.19 91 GLU A CA 1
ATOM 664 C C . GLU A 1 91 ? -15.186 10.110 43.176 1.00 91.19 91 GLU A C 1
ATOM 666 O O . GLU A 1 91 ? -14.424 9.236 43.568 1.00 91.19 91 GLU A O 1
ATOM 671 N N . ASN A 1 92 ? -16.366 10.319 43.764 1.00 90.44 92 ASN A N 1
ATOM 672 C CA . ASN A 1 92 ? -16.823 9.588 44.942 1.00 90.44 92 ASN A CA 1
ATOM 673 C C . ASN A 1 92 ? -18.298 9.204 44.808 1.00 90.44 92 ASN A C 1
ATOM 675 O O . ASN A 1 92 ? -19.180 10.059 44.865 1.00 90.44 92 ASN A O 1
ATOM 679 N N . ILE A 1 93 ? -18.564 7.905 44.684 1.00 92.00 93 ILE A N 1
ATOM 680 C CA . ILE A 1 93 ? -19.902 7.333 44.842 1.00 92.00 93 ILE A CA 1
ATOM 681 C C . ILE A 1 93 ? -19.860 6.200 45.866 1.00 92.00 93 ILE A C 1
ATOM 683 O O . ILE A 1 93 ? -18.956 5.363 45.846 1.00 92.00 93 ILE A O 1
ATOM 687 N N . THR A 1 94 ? -20.842 6.171 46.766 1.00 92.25 94 THR A N 1
ATOM 688 C CA . THR A 1 94 ? -20.945 5.144 47.806 1.00 92.25 94 THR A CA 1
ATOM 689 C C . THR A 1 94 ? -22.086 4.185 47.487 1.00 92.25 94 THR A C 1
ATOM 691 O O . THR A 1 94 ? -23.242 4.593 47.403 1.00 92.25 94 THR A O 1
ATOM 694 N N . ILE A 1 95 ? -21.771 2.897 47.341 1.00 89.69 95 ILE A N 1
ATOM 695 C CA . ILE A 1 95 ? -22.744 1.826 47.078 1.00 89.69 95 ILE A CA 1
ATOM 696 C C . ILE A 1 95 ? -22.475 0.696 48.069 1.00 89.69 95 ILE A C 1
ATOM 698 O O . ILE A 1 95 ? -21.364 0.171 48.122 1.00 89.69 95 ILE A O 1
ATOM 702 N N . ASN A 1 96 ? -23.481 0.315 48.864 1.00 88.62 96 ASN A N 1
ATOM 703 C CA . ASN A 1 96 ? -23.364 -0.730 49.893 1.00 88.62 96 ASN A CA 1
ATOM 704 C C . ASN A 1 96 ? -22.166 -0.513 50.844 1.00 88.62 96 ASN A C 1
ATOM 706 O O . ASN A 1 96 ? -21.395 -1.437 51.101 1.00 88.6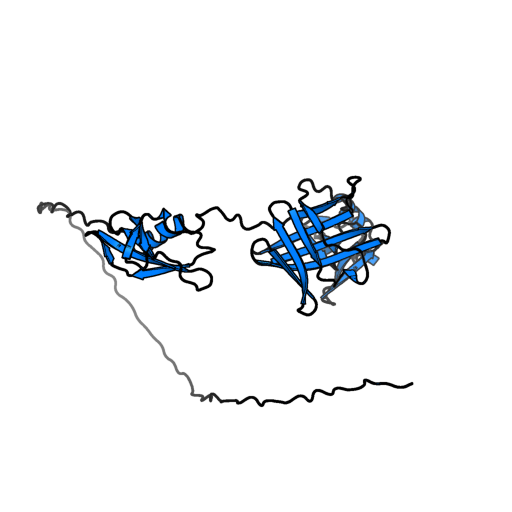2 96 ASN A O 1
ATOM 710 N N . SER A 1 97 ? -21.988 0.725 51.323 1.00 88.94 97 SER A N 1
ATOM 711 C CA . SER A 1 97 ? -20.878 1.150 52.199 1.00 88.94 97 SER A CA 1
ATOM 712 C C . SER A 1 97 ? -19.469 1.002 51.603 1.00 88.94 97 SER A C 1
ATOM 714 O O . SER A 1 97 ? -18.487 1.054 52.338 1.00 88.94 97 SER A O 1
ATOM 716 N N . LYS A 1 98 ? -19.352 0.834 50.281 1.00 92.00 98 LYS A N 1
ATOM 717 C CA . LYS A 1 98 ? -18.081 0.832 49.544 1.00 92.00 98 LYS A CA 1
ATOM 718 C C . LYS A 1 98 ? -17.976 2.094 48.695 1.00 92.00 98 LYS A C 1
ATOM 720 O O . LYS A 1 98 ? -18.985 2.534 48.145 1.00 92.00 98 LYS A O 1
ATOM 725 N N . ASN A 1 99 ? -16.771 2.643 48.570 1.00 93.62 99 ASN A N 1
ATOM 726 C CA . ASN A 1 99 ? -16.504 3.838 47.771 1.00 93.62 99 ASN A CA 1
ATOM 727 C C . ASN A 1 99 ? -15.948 3.466 46.399 1.00 93.62 99 ASN A C 1
ATOM 729 O O . ASN A 1 99 ? -15.106 2.573 46.285 1.00 93.62 99 ASN A O 1
ATOM 733 N N . TYR A 1 100 ? -16.401 4.176 45.372 1.00 95.44 100 TYR A N 1
ATOM 734 C CA . TYR A 1 100 ? -15.983 3.957 43.994 1.00 95.44 100 TYR A CA 1
ATOM 735 C C . TYR A 1 100 ? -15.656 5.275 43.297 1.00 95.44 100 TYR A C 1
ATOM 737 O O . TYR A 1 100 ? -16.233 6.318 43.616 1.00 95.44 100 TYR A O 1
ATOM 745 N N . TYR A 1 101 ? -14.778 5.186 42.303 1.00 95.81 101 TYR A N 1
ATOM 746 C CA . TYR A 1 101 ? -14.769 6.102 41.168 1.00 95.81 101 TYR A CA 1
ATOM 747 C C . TYR A 1 101 ? -15.831 5.661 40.159 1.00 95.81 101 TYR A C 1
ATOM 749 O O . TYR A 1 101 ? -16.031 4.461 39.968 1.00 95.81 101 TYR A O 1
ATOM 757 N N . SER A 1 102 ? -16.488 6.615 39.504 1.00 94.50 102 SER A N 1
ATOM 758 C CA . SER A 1 102 ? -17.422 6.363 38.404 1.00 94.50 102 SER A CA 1
ATOM 759 C C . SER A 1 102 ? -16.900 7.001 37.126 1.00 94.50 102 SER A C 1
ATOM 761 O O . SER A 1 102 ? -16.564 8.184 37.125 1.00 94.50 102 SER A O 1
ATOM 763 N N . PHE A 1 103 ? -16.863 6.238 36.040 1.00 94.00 103 PHE A N 1
ATOM 764 C CA . PHE A 1 103 ? -16.374 6.650 34.731 1.00 94.00 103 PHE A CA 1
ATOM 765 C C . PHE A 1 103 ? -17.426 6.414 33.656 1.00 94.00 103 PHE A C 1
ATOM 767 O O . PHE A 1 103 ? -18.231 5.485 33.733 1.00 94.00 103 PHE A O 1
ATOM 774 N N . ILE A 1 104 ? -17.367 7.229 32.609 1.00 90.69 104 ILE A N 1
ATOM 775 C CA . ILE A 1 104 ? -18.147 7.045 31.392 1.00 90.69 104 ILE A CA 1
ATOM 776 C C . ILE A 1 104 ? -17.208 6.706 30.236 1.00 90.69 104 ILE A C 1
ATOM 778 O O . ILE A 1 104 ? -16.161 7.337 30.071 1.00 90.69 104 ILE A O 1
ATOM 782 N N . ALA A 1 105 ? -17.578 5.712 29.428 1.00 87.88 105 ALA A N 1
ATOM 783 C CA . ALA A 1 105 ? -16.921 5.484 28.149 1.00 87.88 105 ALA A CA 1
ATOM 784 C C . ALA A 1 105 ? -17.707 6.180 27.040 1.00 87.88 105 ALA A C 1
ATOM 786 O O . ALA A 1 105 ? -18.938 6.178 27.035 1.00 87.88 105 ALA A O 1
ATOM 787 N N . THR A 1 106 ? -17.001 6.736 26.066 1.00 78.75 106 THR A N 1
ATOM 788 C CA . THR A 1 106 ? -17.602 7.400 24.910 1.00 78.75 106 THR A CA 1
ATOM 789 C C . THR A 1 106 ? -17.045 6.822 23.613 1.00 78.75 106 THR A C 1
ATOM 791 O O . THR A 1 106 ? -15.858 6.516 23.524 1.00 78.75 106 THR A O 1
ATOM 794 N N . LYS A 1 107 ? -17.897 6.667 22.594 1.00 78.00 107 LYS A N 1
ATOM 795 C CA . LYS A 1 107 ? -17.518 6.308 21.217 1.00 78.00 107 LYS A CA 1
ATOM 796 C C . LYS A 1 107 ? -18.110 7.337 20.269 1.00 78.00 107 LYS A C 1
ATOM 798 O O . LYS A 1 107 ? -19.321 7.534 20.290 1.00 78.00 107 LYS A O 1
ATOM 803 N N . ASN A 1 108 ? -17.293 7.976 19.431 1.00 73.75 108 ASN A N 1
ATOM 804 C CA . ASN A 1 108 ? -17.752 9.008 18.487 1.00 73.75 108 ASN A CA 1
ATOM 805 C C . ASN A 1 108 ? -18.654 10.057 19.169 1.00 73.75 108 ASN A C 1
ATOM 807 O O . ASN A 1 108 ? -19.758 10.336 18.706 1.00 73.75 108 ASN A O 1
ATOM 811 N N . LEU A 1 109 ? -18.205 10.571 20.323 1.00 68.19 109 LEU A N 1
ATOM 812 C CA . LEU A 1 109 ? -18.925 11.540 21.168 1.00 68.19 109 LEU A CA 1
ATOM 813 C C . LEU A 1 109 ? -20.251 11.041 21.779 1.00 68.19 109 LEU A C 1
ATOM 815 O O . LEU A 1 109 ? -20.966 11.816 22.407 1.00 68.19 109 LEU A O 1
ATOM 819 N N . THR A 1 110 ? -20.577 9.754 21.643 1.00 69.62 110 THR A N 1
ATOM 820 C CA . THR A 1 110 ? -21.757 9.138 22.262 1.00 69.62 110 THR A CA 1
ATOM 821 C C . THR A 1 110 ? -21.356 8.413 23.541 1.00 69.62 110 THR A C 1
ATOM 823 O O . THR A 1 110 ? -20.502 7.526 23.501 1.00 69.62 110 THR A O 1
ATOM 826 N N . ALA A 1 111 ? -21.968 8.780 24.668 1.00 79.25 111 ALA A N 1
ATOM 827 C CA . ALA A 1 111 ? -21.784 8.103 25.950 1.00 79.25 111 ALA A CA 1
ATOM 828 C C . ALA A 1 111 ? -22.403 6.698 25.931 1.00 79.25 111 ALA A C 1
ATOM 830 O O . ALA A 1 111 ? -23.504 6.502 25.415 1.00 79.25 111 ALA A O 1
ATOM 831 N N . LEU A 1 112 ? -21.680 5.728 26.483 1.00 81.12 112 LEU A N 1
ATOM 832 C CA . LEU A 1 112 ? -22.090 4.332 26.554 1.00 81.12 112 LEU A CA 1
ATOM 833 C C . LEU A 1 112 ? -22.532 3.988 27.971 1.00 81.12 112 LEU A C 1
ATOM 835 O O . LEU A 1 112 ? -21.801 4.211 28.931 1.00 81.12 112 LEU A O 1
ATOM 839 N N . GLU A 1 113 ? -23.714 3.398 28.075 1.00 83.50 113 GLU A N 1
ATOM 840 C CA . GLU A 1 113 ? -24.226 2.804 29.306 1.00 83.50 113 GLU A CA 1
ATOM 841 C C . GLU A 1 113 ? -23.836 1.319 29.381 1.00 83.50 113 GLU A C 1
ATOM 843 O O . GLU A 1 113 ? -23.777 0.653 28.339 1.00 83.50 113 GLU A O 1
ATOM 848 N N . PRO A 1 114 ? -23.653 0.750 30.587 1.00 89.25 114 PRO A N 1
ATOM 849 C CA . PRO A 1 114 ? -23.703 1.394 31.913 1.00 89.25 114 PRO A CA 1
ATOM 850 C C . PRO A 1 114 ? -22.426 2.166 32.302 1.00 89.25 114 PRO A C 1
ATOM 852 O O . PRO A 1 114 ? -21.366 1.913 31.751 1.00 89.25 114 PRO A O 1
ATOM 855 N N . ALA A 1 115 ? -22.474 3.050 33.302 1.00 91.75 115 ALA A N 1
ATOM 856 C CA . ALA A 1 115 ? -21.255 3.661 33.849 1.00 91.75 115 ALA A CA 1
ATOM 857 C C . ALA A 1 115 ? -20.319 2.599 34.460 1.00 91.75 115 ALA A C 1
ATOM 859 O O . ALA A 1 115 ? -20.776 1.594 35.011 1.00 91.75 115 ALA A O 1
ATOM 860 N N . ILE A 1 116 ? -19.006 2.824 34.389 1.00 94.69 116 ILE A N 1
ATOM 861 C CA . ILE A 1 116 ? -17.981 1.919 34.920 1.00 94.69 116 ILE A CA 1
ATOM 862 C C . ILE A 1 116 ? -17.611 2.367 36.331 1.00 94.69 116 ILE A C 1
ATOM 864 O O . ILE A 1 116 ? -17.282 3.527 36.553 1.00 94.69 116 ILE A O 1
ATOM 868 N N . LEU A 1 117 ? -17.626 1.440 37.280 1.00 96.12 117 LEU A N 1
ATOM 869 C CA . LEU A 1 117 ? -17.242 1.672 38.665 1.00 96.12 117 LEU A CA 1
ATOM 870 C C . LEU A 1 117 ? -15.912 0.993 38.976 1.00 96.12 117 LEU A C 1
ATOM 872 O O . LEU A 1 117 ? -15.731 -0.179 38.643 1.00 96.12 117 LEU A O 1
ATOM 876 N N . VAL A 1 118 ? -15.038 1.692 39.700 1.00 95.75 118 VAL A N 1
ATOM 877 C CA . VAL A 1 118 ? -13.788 1.133 40.238 1.00 95.75 118 VAL A CA 1
ATOM 878 C C . VAL A 1 118 ? -13.788 1.274 41.750 1.00 95.75 118 VAL A C 1
ATOM 880 O O . VAL A 1 118 ? -13.882 2.387 42.266 1.00 95.75 118 VAL A O 1
ATOM 883 N N . ASN A 1 119 ? -13.712 0.158 42.472 1.00 95.12 119 ASN A N 1
ATOM 884 C CA . ASN A 1 119 ? -13.682 0.170 43.932 1.00 95.12 119 ASN A CA 1
ATOM 885 C C . ASN A 1 119 ? -12.384 0.812 44.445 1.00 95.12 119 ASN A C 1
ATOM 887 O O . ASN A 1 119 ? -11.300 0.335 44.117 1.00 95.12 119 ASN A O 1
ATOM 891 N N . LYS A 1 120 ? -12.486 1.844 45.292 1.00 94.50 120 LYS A N 1
ATOM 892 C CA . LYS A 1 120 ? -11.317 2.594 45.775 1.00 94.50 120 LYS A CA 1
ATOM 893 C C . LYS A 1 120 ? -10.376 1.793 46.674 1.00 94.50 120 LYS A C 1
ATOM 895 O O . LYS A 1 120 ? -9.221 2.163 46.804 1.00 94.50 120 LYS A O 1
ATOM 900 N N . ASN A 1 121 ? -10.841 0.712 47.291 1.00 91.62 121 ASN A N 1
ATOM 901 C CA . ASN A 1 121 ? -10.024 -0.130 48.164 1.00 91.62 121 ASN A CA 1
ATOM 902 C C . ASN A 1 121 ? -9.417 -1.329 47.423 1.00 91.62 121 ASN A C 1
ATOM 904 O O . ASN A 1 121 ? -8.360 -1.810 47.814 1.00 91.62 121 ASN A O 1
ATOM 908 N N . THR A 1 122 ? -10.096 -1.856 46.398 1.00 91.94 122 THR A N 1
ATOM 909 C CA . THR A 1 122 ? -9.709 -3.136 45.772 1.00 91.94 122 THR A CA 1
ATOM 910 C C . THR A 1 122 ? -9.344 -3.043 44.295 1.00 91.94 122 THR A C 1
ATOM 912 O O . THR A 1 122 ? -8.787 -3.997 43.760 1.00 91.94 122 THR A O 1
ATOM 915 N N . GLY A 1 123 ? -9.699 -1.956 43.606 1.00 90.69 123 GLY A N 1
ATOM 916 C CA . GLY A 1 123 ? -9.595 -1.865 42.147 1.00 90.69 123 GLY A CA 1
ATOM 917 C C . GLY A 1 123 ? -10.596 -2.735 41.381 1.00 90.69 123 GLY A C 1
ATOM 918 O O . GLY A 1 123 ? -10.540 -2.805 40.156 1.00 90.69 123 GLY A O 1
ATOM 919 N N . GLU A 1 124 ? -11.530 -3.399 42.070 1.00 93.94 124 GLU A N 1
ATOM 920 C CA . GLU A 1 124 ? -12.532 -4.249 41.426 1.00 93.94 124 GLU A CA 1
ATOM 921 C C . GLU A 1 124 ? -13.438 -3.426 40.501 1.00 93.94 124 GLU A C 1
ATOM 923 O O . GLU A 1 124 ? -14.035 -2.424 40.916 1.00 93.94 124 GLU A O 1
ATOM 928 N N . LEU A 1 125 ? -13.557 -3.885 39.253 1.00 94.06 125 LEU A N 1
ATOM 929 C CA . LEU A 1 125 ? -14.409 -3.277 38.241 1.00 94.06 125 LEU A CA 1
ATOM 930 C C . LEU A 1 125 ? -15.836 -3.812 38.331 1.00 94.06 125 LEU A C 1
ATOM 932 O O . LEU A 1 125 ? -16.088 -5.014 38.429 1.00 94.06 125 LEU A O 1
ATOM 936 N N . SER A 1 126 ? -16.792 -2.902 38.226 1.00 94.81 126 SER A N 1
ATOM 937 C CA . SER A 1 126 ? -18.221 -3.206 38.145 1.00 94.81 126 SER A CA 1
ATOM 938 C C . SER A 1 126 ? -18.933 -2.120 37.341 1.00 94.81 126 SER A C 1
ATOM 940 O O . SER A 1 126 ? -18.280 -1.226 36.808 1.00 94.81 126 SER A O 1
ATOM 942 N N . CYS A 1 127 ? -20.256 -2.191 37.209 1.00 93.81 127 CYS A N 1
ATOM 943 C CA . CYS A 1 127 ? -21.021 -1.203 36.454 1.00 93.81 127 CYS A CA 1
ATOM 944 C C . CYS A 1 127 ? -22.244 -0.697 37.207 1.00 93.81 127 CYS A C 1
ATOM 946 O O . CYS A 1 127 ? -22.829 -1.425 38.010 1.00 93.81 127 CYS A O 1
ATOM 948 N N . LEU A 1 128 ? -22.657 0.524 36.882 1.00 92.44 128 LEU A N 1
ATOM 949 C CA . LEU A 1 128 ? -23.891 1.141 37.346 1.00 92.44 128 LEU A CA 1
ATOM 950 C C . LEU A 1 128 ? -24.755 1.510 36.144 1.00 92.44 128 LEU A C 1
ATOM 952 O O . LEU A 1 128 ? -24.393 2.381 35.357 1.00 92.44 128 LEU A O 1
ATOM 956 N N . THR A 1 129 ? -25.882 0.831 35.988 1.00 86.50 129 THR A N 1
ATOM 957 C CA . THR A 1 129 ? -26.871 1.149 34.952 1.00 86.50 129 THR A CA 1
ATOM 958 C C . THR A 1 129 ? -27.664 2.403 35.316 1.00 86.50 129 THR A C 1
ATOM 960 O O . THR A 1 129 ? -27.786 2.764 36.487 1.00 86.50 129 THR A O 1
ATOM 963 N N . SER A 1 130 ? -28.257 3.048 34.312 1.00 83.25 130 SER A N 1
ATOM 964 C CA . SER A 1 130 ? -29.102 4.240 34.478 1.00 83.25 130 SER A CA 1
ATOM 965 C C . SER A 1 130 ? -30.322 4.064 35.397 1.00 83.25 130 SER A C 1
ATOM 967 O O . SER A 1 130 ? -30.820 5.048 35.942 1.00 83.25 130 SER A O 1
ATOM 969 N N . ASP A 1 131 ? -30.786 2.831 35.628 1.00 85.56 131 ASP A N 1
ATOM 970 C CA . ASP A 1 131 ? -31.820 2.493 36.621 1.00 85.56 131 ASP A CA 1
ATOM 971 C C . ASP A 1 131 ? -31.268 2.325 38.056 1.00 85.56 131 ASP A C 1
ATOM 973 O O . ASP A 1 131 ? -32.008 1.975 38.976 1.00 85.56 131 ASP A O 1
ATOM 977 N N . GLY A 1 132 ? -29.973 2.589 38.264 1.00 85.19 132 GLY A N 1
ATOM 978 C CA . GLY A 1 132 ? -29.295 2.542 39.558 1.00 85.19 132 GLY A CA 1
ATOM 979 C C . GLY A 1 132 ? -28.861 1.143 39.999 1.00 85.19 132 GLY A C 1
ATOM 980 O O . GLY A 1 132 ? -28.472 0.961 41.155 1.00 85.19 132 GLY A O 1
ATOM 981 N N . LYS A 1 133 ? -28.921 0.136 39.121 1.00 90.50 133 LYS A N 1
ATOM 982 C CA . LYS A 1 133 ? -28.532 -1.235 39.464 1.00 90.50 133 LYS A CA 1
ATOM 983 C C . LYS A 1 133 ? -27.019 -1.437 39.357 1.00 90.50 133 LYS A C 1
ATOM 985 O O . LYS A 1 133 ? -26.391 -1.153 38.340 1.00 90.50 133 LYS A O 1
ATOM 990 N N . HIS A 1 134 ? -26.437 -2.005 40.412 1.00 93.12 134 HIS A N 1
ATOM 991 C CA . HIS A 1 134 ? -25.038 -2.432 40.434 1.00 93.12 134 HIS A CA 1
ATOM 992 C C . HIS A 1 134 ? -24.903 -3.809 39.773 1.00 93.12 134 HIS A C 1
ATOM 994 O O . HIS A 1 134 ? -25.563 -4.768 40.185 1.00 93.12 134 HIS A O 1
ATOM 1000 N N . THR A 1 135 ? -24.081 -3.917 38.731 1.00 91.06 135 THR A N 1
ATOM 1001 C CA . THR A 1 135 ? -23.897 -5.156 37.960 1.00 91.06 135 THR A CA 1
ATOM 1002 C C . THR A 1 135 ? -22.416 -5.505 37.779 1.00 91.06 135 THR A C 1
ATOM 1004 O O . THR A 1 135 ? -21.568 -4.621 37.899 1.00 91.06 135 THR A O 1
ATOM 1007 N N . PRO A 1 136 ? -22.074 -6.764 37.445 1.00 91.12 136 PRO A N 1
ATOM 1008 C CA . PRO A 1 136 ? -20.701 -7.137 37.099 1.00 91.12 136 PRO A CA 1
ATOM 1009 C C . PRO A 1 136 ? -20.158 -6.325 35.916 1.00 91.12 136 PRO A C 1
ATOM 1011 O O . PRO A 1 136 ? -20.929 -5.910 35.050 1.00 91.12 136 PRO A O 1
ATOM 1014 N N . PHE A 1 137 ? -18.834 -6.163 35.838 1.00 90.25 137 PHE A N 1
ATOM 1015 C CA . PHE A 1 137 ? -18.185 -5.449 34.729 1.00 90.25 137 PHE A CA 1
ATOM 1016 C C . PHE A 1 137 ? -18.462 -6.080 33.354 1.00 90.25 137 PHE A C 1
ATOM 1018 O O . PHE A 1 137 ? -18.525 -5.380 32.352 1.00 90.25 137 PHE A O 1
ATOM 1025 N N . SER A 1 138 ? -18.725 -7.389 33.299 1.00 84.75 138 SER A N 1
ATOM 1026 C CA . SER A 1 138 ? -19.119 -8.086 32.067 1.00 84.75 138 SER A CA 1
ATOM 1027 C C . SER A 1 138 ? -20.446 -7.606 31.464 1.00 84.75 138 SER A C 1
ATOM 1029 O O . SER A 1 138 ? -20.718 -7.895 30.301 1.00 84.75 138 SER A O 1
ATOM 1031 N N . SER A 1 139 ? -21.268 -6.872 32.221 1.00 82.00 139 SER A N 1
ATOM 1032 C CA . SER A 1 139 ? -22.463 -6.200 31.695 1.00 82.00 139 SER A CA 1
ATOM 1033 C C . SER A 1 139 ? -22.121 -4.996 30.815 1.00 82.00 139 SER A C 1
ATOM 1035 O O . SER A 1 139 ? -22.967 -4.553 30.035 1.00 82.00 139 SER A O 1
ATOM 1037 N N . PHE A 1 140 ? -20.901 -4.460 30.925 1.00 81.50 140 PHE A N 1
ATOM 1038 C CA . PHE A 1 140 ? -20.413 -3.411 30.044 1.00 81.50 140 PHE A CA 1
ATOM 1039 C C . PHE A 1 140 ? -20.185 -4.002 28.651 1.00 81.50 140 PHE A C 1
ATOM 1041 O O . PHE A 1 140 ? -19.187 -4.670 28.381 1.00 81.50 140 PHE A O 1
ATOM 1048 N N . SER A 1 141 ? -21.167 -3.808 27.768 1.00 66.62 141 SER A N 1
ATOM 1049 C CA . SER A 1 141 ? -21.193 -4.394 26.425 1.00 66.62 141 SER A CA 1
ATOM 1050 C C . SER A 1 141 ? -20.291 -3.617 25.471 1.00 66.62 141 SER A C 1
ATOM 1052 O O . SER A 1 141 ? -20.746 -2.939 24.554 1.00 66.62 141 SER A O 1
ATOM 1054 N N . ILE A 1 142 ? -18.990 -3.729 25.686 1.00 65.44 142 ILE A N 1
ATOM 1055 C CA . ILE A 1 142 ? -17.968 -3.289 24.745 1.00 65.44 142 ILE A CA 1
ATOM 1056 C C . ILE A 1 142 ? -17.147 -4.493 24.322 1.00 65.44 142 ILE A C 1
ATOM 1058 O O . ILE A 1 142 ? -16.990 -5.469 25.057 1.00 65.44 142 ILE A O 1
ATOM 1062 N N . SER A 1 143 ? -16.621 -4.439 23.104 1.00 52.38 143 SER A N 1
ATOM 1063 C CA . SER A 1 143 ? -15.635 -5.423 22.685 1.00 52.38 143 SER A CA 1
ATOM 1064 C C . SER A 1 143 ? -14.471 -5.383 23.686 1.00 52.38 143 SER A C 1
ATOM 1066 O O . SER A 1 143 ? -13.929 -4.291 23.889 1.00 52.38 143 SER A O 1
ATOM 1068 N N . PRO A 1 144 ? -14.086 -6.518 24.309 1.00 47.94 144 PRO A N 1
ATOM 1069 C CA . PRO A 1 144 ? -12.868 -6.572 25.112 1.00 47.94 144 PRO A CA 1
ATOM 1070 C C . PRO A 1 144 ? -11.682 -6.133 24.249 1.00 47.94 144 PRO A C 1
ATOM 1072 O O . PRO A 1 144 ? -11.810 -6.067 23.020 1.00 47.94 144 PRO A O 1
ATOM 1075 N N . VAL A 1 145 ? -10.527 -5.876 24.867 1.00 42.16 145 VAL A N 1
ATOM 1076 C CA . VAL A 1 145 ? -9.242 -5.779 24.157 1.00 42.16 145 VAL A CA 1
ATOM 1077 C C . VAL A 1 145 ? -8.964 -7.125 23.470 1.00 42.16 145 VAL A C 1
ATOM 1079 O O . VAL A 1 145 ? -8.164 -7.939 23.908 1.00 42.16 145 VAL A O 1
ATOM 1082 N N . LYS A 1 146 ? -9.662 -7.409 22.370 1.00 38.72 146 LYS A N 1
ATOM 1083 C CA . LYS A 1 146 ? -9.003 -8.021 21.238 1.00 38.72 146 LYS A CA 1
ATOM 1084 C C . LYS A 1 146 ? -8.012 -6.960 20.812 1.00 38.72 146 LYS A C 1
ATOM 1086 O O . LYS A 1 146 ? -8.407 -5.804 20.641 1.00 38.72 146 LYS A O 1
ATOM 1091 N N . GLU A 1 147 ? -6.747 -7.337 20.691 1.00 41.53 147 GLU A N 1
ATOM 1092 C CA . GLU A 1 147 ? -5.870 -6.645 19.763 1.00 41.53 147 GLU A CA 1
ATOM 1093 C C . GLU A 1 147 ? -6.671 -6.522 18.462 1.00 41.53 147 GLU A C 1
ATOM 1095 O O . GLU A 1 147 ? -6.814 -7.486 17.709 1.00 41.53 147 GLU A O 1
ATOM 1100 N N . ASP A 1 148 ? -7.265 -5.351 18.215 1.00 42.12 148 ASP A N 1
ATOM 1101 C CA . ASP A 1 148 ? -7.375 -4.890 16.849 1.00 42.12 148 ASP A CA 1
ATOM 1102 C C . ASP A 1 148 ? -5.913 -4.774 16.454 1.00 42.12 148 ASP A C 1
ATOM 1104 O O . ASP A 1 148 ? -5.249 -3.773 16.731 1.00 42.12 148 ASP A O 1
ATOM 1108 N N . THR A 1 149 ? -5.379 -5.870 15.923 1.00 49.22 149 THR A N 1
ATOM 1109 C CA . THR A 1 149 ? -4.242 -5.781 15.036 1.00 49.22 149 THR A CA 1
ATOM 1110 C C . THR A 1 149 ? -4.700 -4.761 14.017 1.00 49.22 149 THR A C 1
ATOM 1112 O O . THR A 1 149 ? -5.666 -4.978 13.282 1.00 49.22 149 THR A O 1
ATOM 1115 N N . GLU A 1 150 ? -4.130 -3.566 14.131 1.00 61.28 150 GLU A N 1
ATOM 1116 C CA . GLU A 1 150 ? -4.272 -2.517 13.145 1.00 61.28 150 GLU A CA 1
ATOM 1117 C C . GLU A 1 150 ? -4.207 -3.206 11.792 1.00 61.28 150 GLU A C 1
ATOM 1119 O O . GLU A 1 150 ? -3.270 -3.971 11.544 1.00 61.28 150 GLU A O 1
ATOM 1124 N N . THR A 1 151 ? -5.294 -3.107 11.024 1.00 73.38 151 THR A N 1
ATOM 1125 C CA . THR A 1 151 ? -5.435 -3.905 9.813 1.00 73.38 151 THR A CA 1
ATOM 1126 C C . THR A 1 151 ? -4.251 -3.552 8.932 1.00 73.38 151 THR A C 1
ATOM 1128 O O . THR A 1 151 ? -4.137 -2.417 8.486 1.00 73.38 151 THR A O 1
ATOM 1131 N N . ASN A 1 152 ? -3.320 -4.492 8.778 1.00 86.38 152 ASN A N 1
ATOM 1132 C CA . ASN A 1 152 ? -2.121 -4.259 7.998 1.00 86.38 152 ASN A CA 1
ATOM 1133 C C . ASN A 1 152 ? -2.524 -4.332 6.532 1.00 86.38 152 ASN A C 1
ATOM 1135 O O . ASN A 1 152 ? -2.794 -5.416 6.015 1.00 86.38 152 ASN A O 1
ATOM 1139 N N . TRP A 1 153 ? -2.583 -3.175 5.885 1.00 91.12 153 TRP A N 1
ATOM 1140 C CA . TRP A 1 153 ? -2.949 -3.080 4.480 1.00 91.12 153 TRP A CA 1
ATOM 1141 C C . TRP A 1 153 ? -1.793 -3.451 3.555 1.00 91.12 153 TRP A C 1
ATOM 1143 O O . TRP A 1 153 ? -2.036 -3.670 2.375 1.00 91.12 153 TRP A O 1
ATOM 1153 N N . ASN A 1 154 ? -0.558 -3.555 4.061 1.00 89.12 154 ASN A N 1
ATOM 1154 C CA . ASN A 1 154 ? 0.601 -3.869 3.231 1.00 89.12 154 ASN A CA 1
ATOM 1155 C C . ASN A 1 154 ? 0.487 -5.247 2.577 1.00 89.12 154 ASN A C 1
ATOM 1157 O O . ASN A 1 154 ? 0.280 -6.258 3.252 1.00 89.12 154 ASN A O 1
ATOM 1161 N N . GLY A 1 155 ? 0.737 -5.295 1.272 1.00 88.44 155 GLY A N 1
ATOM 1162 C CA . GLY A 1 155 ? 0.861 -6.553 0.547 1.00 88.44 155 GLY A CA 1
ATOM 1163 C C . GLY A 1 155 ? 0.555 -6.435 -0.937 1.00 88.44 155 GLY A C 1
ATOM 1164 O O . GLY A 1 155 ? 0.027 -5.427 -1.409 1.00 88.44 155 GLY A O 1
ATOM 1165 N N . THR A 1 156 ? 0.867 -7.504 -1.666 1.00 89.75 156 THR A N 1
ATOM 1166 C CA . THR A 1 156 ? 0.449 -7.684 -3.057 1.00 89.75 156 THR A CA 1
ATOM 1167 C C . THR A 1 156 ? -0.684 -8.704 -3.093 1.00 89.75 156 THR A C 1
ATOM 1169 O O . THR A 1 156 ? -0.540 -9.854 -2.681 1.00 89.75 156 THR A O 1
ATOM 1172 N N . PHE A 1 157 ? -1.836 -8.271 -3.586 1.00 92.00 157 PHE A N 1
ATOM 1173 C CA . PHE A 1 157 ? -3.037 -9.076 -3.734 1.00 92.00 157 PHE A CA 1
ATOM 1174 C C . PHE A 1 157 ? -3.233 -9.414 -5.204 1.00 92.00 157 PHE A C 1
ATOM 1176 O O . PHE A 1 157 ? -3.116 -8.549 -6.070 1.00 92.00 157 PHE A O 1
ATOM 1183 N N . ILE A 1 158 ? -3.555 -10.667 -5.505 1.00 89.81 158 ILE A N 1
ATOM 1184 C CA . ILE A 1 158 ? -3.638 -11.146 -6.882 1.00 89.81 158 ILE A CA 1
ATOM 1185 C C . ILE A 1 158 ? -5.004 -11.737 -7.201 1.00 89.81 158 ILE A C 1
ATOM 1187 O O . ILE A 1 158 ? -5.666 -12.353 -6.364 1.00 89.81 158 ILE A O 1
ATOM 1191 N N . ARG A 1 159 ? -5.405 -11.575 -8.460 1.00 87.00 159 ARG A N 1
ATOM 1192 C CA . ARG A 1 159 ? -6.587 -12.199 -9.049 1.00 87.00 159 ARG A CA 1
ATOM 1193 C C . ARG A 1 159 ? -6.147 -13.121 -10.175 1.00 87.00 159 ARG A C 1
ATOM 1195 O O . ARG A 1 159 ? -5.557 -12.668 -11.159 1.00 87.00 159 ARG A O 1
ATOM 1202 N N . LYS A 1 160 ? -6.451 -14.412 -10.046 1.00 84.50 160 LYS A N 1
ATOM 1203 C CA . LYS A 1 160 ? -6.139 -15.440 -11.049 1.00 84.50 160 LYS A CA 1
ATOM 1204 C C . LYS A 1 160 ? -7.372 -15.787 -11.884 1.00 84.50 160 LYS A C 1
ATOM 1206 O O . LYS A 1 160 ? -8.494 -15.700 -11.391 1.00 84.50 160 LYS A O 1
ATOM 1211 N N . ASP A 1 161 ? -7.165 -16.171 -13.139 1.00 80.19 161 ASP A N 1
ATOM 1212 C CA . ASP A 1 161 ? -8.216 -16.768 -13.965 1.00 80.19 161 ASP A CA 1
ATOM 1213 C C . ASP A 1 161 ? -8.479 -18.238 -13.579 1.00 80.19 161 ASP A C 1
ATOM 1215 O O . ASP A 1 161 ? -7.818 -18.816 -12.714 1.00 80.19 161 ASP A O 1
ATOM 1219 N N . LEU A 1 162 ? -9.433 -18.877 -14.263 1.00 78.62 162 LEU A N 1
ATOM 1220 C CA . LEU A 1 162 ? -9.773 -20.294 -14.061 1.00 78.62 162 LEU A CA 1
ATOM 1221 C C . LEU A 1 162 ? -8.617 -21.263 -14.367 1.00 78.62 162 LEU A C 1
ATOM 1223 O O . LEU A 1 162 ? -8.688 -22.434 -14.002 1.00 78.62 162 LEU A O 1
ATOM 1227 N N . ARG A 1 163 ? -7.569 -20.802 -15.058 1.00 80.12 163 ARG A N 1
ATOM 1228 C CA . ARG A 1 163 ? -6.366 -21.577 -15.382 1.00 80.12 163 ARG A CA 1
ATOM 1229 C C . ARG A 1 163 ? -5.254 -21.356 -14.353 1.00 80.12 163 ARG A C 1
ATOM 1231 O O . ARG A 1 163 ? -4.194 -21.960 -14.489 1.00 80.12 163 ARG A O 1
ATOM 1238 N N . GLY A 1 164 ? -5.482 -20.511 -13.345 1.00 75.81 164 GLY A N 1
ATOM 1239 C CA . GLY A 1 164 ? -4.502 -20.157 -12.323 1.00 75.81 164 GLY A CA 1
ATOM 1240 C C . GLY A 1 164 ? -3.500 -19.085 -12.761 1.00 75.81 164 GLY A C 1
ATOM 1241 O O . GLY A 1 164 ? -2.525 -18.861 -12.048 1.00 75.81 164 GLY A O 1
ATOM 1242 N N . VAL A 1 165 ? -3.718 -18.419 -13.898 1.00 80.62 165 VAL A N 1
ATOM 1243 C CA . VAL A 1 165 ? -2.836 -17.355 -14.395 1.00 80.62 165 VAL A CA 1
ATOM 1244 C C . VAL A 1 165 ? -3.223 -16.032 -13.746 1.00 80.62 165 VAL A C 1
ATOM 1246 O O . VAL A 1 165 ? -4.398 -15.664 -13.742 1.00 80.62 165 VAL A O 1
ATOM 1249 N N . THR A 1 166 ? -2.248 -15.293 -13.216 1.00 82.38 166 THR A N 1
ATOM 1250 C CA . THR A 1 166 ? -2.479 -13.958 -12.649 1.00 82.38 166 THR A CA 1
ATOM 1251 C C . THR A 1 166 ? -2.942 -12.989 -13.738 1.00 82.38 166 THR A C 1
ATOM 1253 O O . THR A 1 166 ? -2.243 -12.736 -14.716 1.00 82.38 166 THR A O 1
ATOM 1256 N N . THR A 1 167 ? -4.143 -12.441 -13.561 1.00 81.62 167 THR A N 1
ATOM 1257 C CA . THR A 1 167 ? -4.776 -11.477 -14.480 1.00 81.62 167 THR A CA 1
ATOM 1258 C C . THR A 1 167 ? -4.720 -10.051 -13.963 1.00 81.62 167 THR A C 1
ATOM 1260 O O . THR A 1 167 ? -4.789 -9.109 -14.749 1.00 81.62 167 THR A O 1
ATOM 1263 N N . SER A 1 168 ? -4.609 -9.874 -12.648 1.00 85.94 168 SER A N 1
ATOM 1264 C CA . SER A 1 168 ? -4.500 -8.558 -12.039 1.00 85.94 168 SER A CA 1
ATOM 1265 C C . SER A 1 168 ? -3.784 -8.640 -10.700 1.00 85.94 168 SER A C 1
ATOM 1267 O O . SER A 1 168 ? -3.968 -9.609 -9.961 1.00 85.94 168 SER A O 1
ATOM 1269 N N . THR A 1 169 ? -3.012 -7.609 -10.384 1.00 88.38 169 THR A N 1
ATOM 1270 C CA . THR A 1 169 ? -2.368 -7.409 -9.089 1.00 88.38 169 THR A CA 1
ATOM 1271 C C . THR A 1 169 ? -2.787 -6.064 -8.504 1.00 88.38 169 THR A C 1
ATOM 1273 O O . THR A 1 169 ? -3.044 -5.109 -9.239 1.00 88.38 169 THR A O 1
ATOM 1276 N N . VAL A 1 170 ? -2.890 -6.011 -7.180 1.00 91.56 170 VAL A N 1
ATOM 1277 C CA . VAL A 1 170 ? -3.074 -4.794 -6.392 1.00 91.56 170 VAL A CA 1
ATOM 1278 C C . VAL A 1 170 ? -2.001 -4.793 -5.320 1.00 91.56 170 VAL A C 1
ATOM 1280 O O . VAL A 1 170 ? -2.027 -5.633 -4.426 1.00 91.56 170 VAL A O 1
ATOM 1283 N N . THR A 1 171 ? -1.055 -3.873 -5.412 1.00 91.25 171 THR A N 1
ATOM 1284 C CA . THR A 1 171 ? -0.028 -3.676 -4.392 1.00 91.25 171 THR A CA 1
ATOM 1285 C C . THR A 1 171 ? -0.420 -2.493 -3.531 1.00 91.25 171 THR A C 1
ATOM 1287 O O . THR A 1 171 ? -0.713 -1.419 -4.055 1.00 91.25 171 THR A O 1
ATOM 1290 N N . LEU A 1 172 ? -0.433 -2.704 -2.220 1.00 92.38 172 LEU A N 1
ATOM 1291 C CA . LEU A 1 172 ? -0.754 -1.702 -1.216 1.00 92.38 172 LEU A CA 1
ATOM 1292 C C . LEU A 1 172 ? 0.479 -1.452 -0.345 1.00 92.38 172 LEU A C 1
ATOM 1294 O O . LEU A 1 172 ? 1.074 -2.397 0.181 1.00 92.38 172 LEU A O 1
ATOM 1298 N N . ILE A 1 173 ? 0.846 -0.181 -0.205 1.00 87.75 173 ILE A N 1
ATOM 1299 C CA . ILE A 1 173 ? 1.961 0.296 0.614 1.00 87.75 173 ILE A CA 1
ATOM 1300 C C . ILE A 1 173 ? 1.375 1.267 1.636 1.00 87.75 173 ILE A C 1
ATOM 1302 O O . ILE A 1 173 ? 1.035 2.405 1.319 1.00 87.75 173 ILE A O 1
ATOM 1306 N N . GLN A 1 174 ? 1.182 0.793 2.861 1.00 87.75 174 GLN A N 1
ATOM 1307 C CA . GLN A 1 174 ? 0.597 1.578 3.937 1.00 87.75 174 GLN A CA 1
ATOM 1308 C C . GLN A 1 174 ? 1.615 2.580 4.479 1.00 87.75 174 GLN A C 1
ATOM 1310 O O . GLN A 1 174 ? 2.680 2.191 4.957 1.00 87.75 174 GLN A O 1
ATOM 1315 N N . ASN A 1 175 ? 1.257 3.863 4.428 1.00 78.50 175 ASN A N 1
ATOM 1316 C CA . ASN A 1 175 ? 2.102 4.947 4.924 1.00 78.50 175 ASN A CA 1
ATOM 1317 C C . ASN A 1 175 ? 1.899 5.149 6.427 1.00 78.50 175 ASN A C 1
ATOM 1319 O O . ASN A 1 175 ? 2.860 5.305 7.177 1.00 78.50 175 ASN A O 1
ATOM 1323 N N . ASP A 1 176 ? 0.639 5.140 6.864 1.00 82.00 176 ASP A N 1
ATOM 1324 C CA . ASP A 1 176 ? 0.237 5.335 8.254 1.00 82.00 176 ASP A CA 1
ATOM 1325 C C . ASP A 1 176 ? -1.117 4.658 8.540 1.00 82.00 176 ASP A C 1
ATOM 1327 O O . ASP A 1 176 ? -1.689 3.965 7.697 1.00 82.00 176 ASP A O 1
ATOM 1331 N N . SER A 1 177 ? -1.653 4.846 9.747 1.00 83.44 177 SER A N 1
ATOM 1332 C CA . SER A 1 177 ? -2.945 4.273 10.163 1.00 83.44 177 SER A CA 1
ATOM 1333 C C . SER A 1 177 ? -4.164 4.769 9.361 1.00 83.44 177 SER A C 1
ATOM 1335 O O . SER A 1 177 ? -5.251 4.210 9.488 1.00 83.44 177 SER A O 1
ATOM 1337 N N . THR A 1 178 ? -4.004 5.821 8.553 1.00 85.62 178 THR A N 1
ATOM 1338 C CA . THR A 1 178 ? -5.087 6.525 7.851 1.00 85.62 178 THR A CA 1
ATOM 1339 C C . THR A 1 178 ? -4.974 6.464 6.332 1.00 85.62 178 THR A C 1
ATOM 1341 O O . THR A 1 178 ? -5.926 6.828 5.641 1.00 85.62 178 THR A O 1
ATOM 1344 N N . SER A 1 179 ? -3.846 6.012 5.782 1.00 91.19 179 SER A N 1
ATOM 1345 C CA . SER A 1 179 ? -3.644 5.989 4.337 1.00 91.19 179 SER A CA 1
ATOM 1346 C C . SER A 1 179 ? -2.657 4.930 3.846 1.00 91.19 179 SER A C 1
ATOM 1348 O O . SER A 1 179 ? -1.707 4.539 4.530 1.00 91.19 179 SER A O 1
ATOM 1350 N N . PHE A 1 180 ? -2.867 4.506 2.603 1.00 92.94 180 PHE A N 1
ATOM 1351 C CA . PHE A 1 180 ? -1.908 3.734 1.822 1.00 92.94 180 PHE A CA 1
ATOM 1352 C C . PHE A 1 180 ? -1.787 4.297 0.408 1.00 92.94 180 PHE A C 1
ATOM 1354 O O . PHE A 1 180 ? -2.740 4.851 -0.144 1.00 92.94 180 PHE A O 1
ATOM 1361 N N . GLU A 1 181 ? -0.625 4.106 -0.201 1.00 91.12 181 GLU A N 1
ATOM 1362 C CA . GLU A 1 181 ? -0.472 4.199 -1.645 1.00 91.12 181 GLU A CA 1
ATOM 1363 C C . GLU A 1 181 ? -0.842 2.853 -2.279 1.00 91.12 181 GLU A C 1
ATOM 1365 O O . GLU A 1 181 ? -0.535 1.790 -1.733 1.00 91.12 181 GLU A O 1
ATOM 1370 N N . PHE A 1 182 ? -1.536 2.878 -3.415 1.00 92.25 182 PHE A N 1
ATOM 1371 C CA . PHE A 1 182 ? -1.893 1.672 -4.153 1.00 92.25 182 PHE A CA 1
ATOM 1372 C C . PHE A 1 182 ? -1.399 1.720 -5.591 1.00 92.25 182 PHE A C 1
ATOM 1374 O O . PHE A 1 182 ? -1.317 2.780 -6.212 1.00 92.25 182 PHE A O 1
ATOM 1381 N N . HIS A 1 183 ? -1.151 0.534 -6.135 1.00 88.38 183 HIS A N 1
ATOM 1382 C CA . HIS A 1 183 ? -0.888 0.312 -7.545 1.00 88.38 183 HIS A CA 1
ATOM 1383 C C . HIS A 1 183 ? -1.661 -0.913 -8.028 1.00 88.38 183 HIS A C 1
ATOM 1385 O O . HIS A 1 183 ? -1.574 -1.989 -7.442 1.00 88.38 183 HIS A O 1
ATOM 1391 N N . ILE A 1 184 ? -2.417 -0.748 -9.105 1.00 88.31 184 ILE A N 1
ATOM 1392 C CA . ILE A 1 184 ? -3.231 -1.783 -9.726 1.00 88.31 184 ILE A CA 1
ATOM 1393 C C . ILE A 1 184 ? -2.688 -2.015 -11.126 1.00 88.31 184 ILE A C 1
ATOM 1395 O O . ILE A 1 184 ? -2.611 -1.091 -11.937 1.00 88.31 184 ILE A O 1
ATOM 1399 N N . LEU A 1 185 ? -2.362 -3.268 -11.416 1.00 84.44 185 LEU A N 1
ATOM 1400 C CA . LEU A 1 185 ? -1.922 -3.720 -12.725 1.00 84.44 185 LEU A CA 1
ATOM 1401 C C . LEU A 1 185 ? -2.864 -4.823 -13.192 1.00 84.44 185 LEU A C 1
ATOM 1403 O O . LEU A 1 185 ? -2.877 -5.904 -12.615 1.00 84.44 185 LEU A O 1
ATOM 1407 N N . ALA A 1 186 ? -3.633 -4.574 -14.247 1.00 82.50 186 ALA A N 1
ATOM 1408 C CA . ALA A 1 186 ? -4.546 -5.555 -14.826 1.00 82.50 186 ALA A CA 1
ATOM 1409 C C . ALA A 1 186 ? -4.156 -5.855 -16.274 1.00 82.50 186 ALA A C 1
ATOM 1411 O O . ALA A 1 186 ? -4.039 -4.946 -17.095 1.00 82.50 186 ALA A O 1
ATOM 1412 N N . ARG A 1 187 ? -3.983 -7.134 -16.615 1.00 74.62 187 ARG A N 1
ATOM 1413 C CA . ARG A 1 187 ? -3.674 -7.593 -17.973 1.00 74.62 187 ARG A CA 1
ATOM 1414 C C . ARG A 1 187 ? -4.856 -8.360 -18.547 1.00 74.62 187 ARG A C 1
ATOM 1416 O O . ARG A 1 187 ? -5.393 -9.268 -17.919 1.00 74.62 187 ARG A O 1
ATOM 1423 N N . ASN A 1 188 ? -5.214 -8.043 -19.782 1.00 68.12 188 ASN A N 1
ATOM 1424 C CA . ASN A 1 188 ? -6.177 -8.819 -20.550 1.00 68.12 188 ASN A CA 1
ATOM 1425 C C . ASN A 1 188 ? -5.730 -8.940 -22.019 1.00 68.12 188 ASN A C 1
ATOM 1427 O O . ASN A 1 188 ? -4.639 -8.515 -22.394 1.00 68.12 188 ASN A O 1
ATOM 1431 N N . SER A 1 189 ? -6.593 -9.497 -22.871 1.00 65.25 189 SER A N 1
ATOM 1432 C CA . SER A 1 189 ? -6.340 -9.626 -24.312 1.00 65.25 189 SER A CA 1
ATOM 1433 C C . SER A 1 189 ? -6.250 -8.294 -25.069 1.00 65.25 189 SER A C 1
ATOM 1435 O O . SER A 1 189 ? -5.828 -8.297 -26.220 1.00 65.25 189 SER A O 1
ATOM 1437 N N . LEU A 1 190 ? -6.674 -7.180 -24.464 1.00 65.12 190 LEU A N 1
ATOM 1438 C CA . LEU A 1 190 ? -6.663 -5.843 -25.068 1.00 65.12 190 LEU A CA 1
ATOM 1439 C C . LEU A 1 190 ? -5.443 -5.010 -24.651 1.00 65.12 190 LEU A C 1
ATOM 1441 O O . LEU A 1 190 ? -5.168 -3.997 -25.287 1.00 65.12 190 LEU A O 1
ATOM 1445 N N . GLY A 1 191 ? -4.708 -5.420 -23.614 1.00 68.12 191 GLY A N 1
ATOM 1446 C CA . GLY A 1 191 ? -3.512 -4.724 -23.152 1.00 68.12 191 GLY A CA 1
ATOM 1447 C C . GLY A 1 191 ? -3.319 -4.780 -21.640 1.00 68.12 191 GLY A C 1
ATOM 1448 O O . GLY A 1 191 ? -3.791 -5.689 -20.952 1.00 68.12 191 GLY A O 1
ATOM 1449 N N . VAL A 1 192 ? -2.576 -3.796 -21.135 1.00 73.81 192 VAL A N 1
ATOM 1450 C CA . VAL A 1 192 ? -2.223 -3.645 -19.722 1.00 73.81 192 VAL A CA 1
ATOM 1451 C C . VAL A 1 192 ? -2.796 -2.327 -19.210 1.00 73.81 192 VAL A C 1
ATOM 1453 O O . VAL A 1 192 ? -2.441 -1.268 -19.721 1.00 73.81 192 VAL A O 1
ATOM 1456 N N . ASN A 1 193 ? -3.642 -2.398 -18.187 1.00 75.44 193 ASN A N 1
ATOM 1457 C CA . ASN A 1 193 ? -4.168 -1.244 -17.466 1.00 75.44 193 ASN A CA 1
ATOM 1458 C C . ASN A 1 193 ? -3.361 -1.029 -16.191 1.00 75.44 193 ASN A C 1
ATOM 1460 O O . ASN A 1 193 ? -3.086 -1.985 -15.464 1.00 75.44 193 ASN A O 1
ATOM 1464 N N . ARG A 1 194 ? -2.993 0.227 -15.941 1.00 80.31 194 ARG A N 1
ATOM 1465 C CA . ARG A 1 194 ? -2.249 0.662 -14.760 1.00 80.31 194 ARG A CA 1
ATOM 1466 C C . ARG A 1 194 ? -3.024 1.783 -14.087 1.00 80.31 194 ARG A C 1
ATOM 1468 O O . ARG A 1 194 ? -3.495 2.687 -14.774 1.00 80.31 194 ARG A O 1
ATOM 1475 N N . LEU A 1 195 ? -3.152 1.708 -12.771 1.00 84.25 195 LEU A N 1
ATOM 1476 C CA . LEU A 1 195 ? -3.764 2.752 -11.962 1.00 84.25 195 LEU A CA 1
ATOM 1477 C C . LEU A 1 195 ? -3.023 2.847 -10.634 1.00 84.25 195 LEU A C 1
ATOM 1479 O O . LEU A 1 195 ? -2.801 1.828 -9.986 1.00 84.25 195 LEU A O 1
ATOM 1483 N N . SER A 1 196 ? -2.679 4.060 -10.222 1.00 86.69 196 SER A N 1
ATOM 1484 C CA . SER A 1 196 ? -2.078 4.325 -8.919 1.00 86.69 196 SER A CA 1
ATOM 1485 C C . SER A 1 196 ? -2.798 5.465 -8.217 1.00 86.69 196 SER A C 1
ATOM 1487 O O . SER A 1 196 ? -3.454 6.287 -8.857 1.00 86.69 196 SER A O 1
ATOM 1489 N N . GLY A 1 197 ? -2.668 5.525 -6.896 1.00 88.19 197 GLY A N 1
ATOM 1490 C CA . GLY A 1 197 ? -3.220 6.619 -6.113 1.00 88.19 197 GLY A CA 1
ATOM 1491 C C . GLY A 1 197 ? -3.103 6.392 -4.615 1.00 88.19 197 GLY A C 1
ATOM 1492 O O . GLY A 1 197 ? -2.421 5.480 -4.155 1.00 88.19 197 GLY A O 1
ATOM 1493 N N . ILE A 1 198 ? -3.805 7.232 -3.858 1.00 90.44 198 ILE A N 1
ATOM 1494 C CA . ILE A 1 198 ? -3.882 7.144 -2.399 1.00 90.44 198 ILE A CA 1
ATOM 1495 C C . ILE A 1 198 ? -5.267 6.635 -2.004 1.00 90.44 198 ILE A C 1
ATOM 1497 O O . ILE A 1 198 ? -6.284 7.163 -2.470 1.00 90.44 198 ILE A O 1
ATOM 1501 N N . GLY A 1 199 ? -5.292 5.606 -1.160 1.00 93.56 199 GLY A N 1
ATOM 1502 C CA . GLY A 1 199 ? -6.478 5.119 -0.470 1.00 93.56 199 GLY A CA 1
ATOM 1503 C C . GLY A 1 199 ? -6.508 5.638 0.965 1.00 93.56 199 GLY A C 1
ATOM 1504 O O . GLY A 1 199 ? -5.518 5.539 1.686 1.00 93.56 199 GLY A O 1
ATOM 1505 N N . TYR A 1 200 ? -7.648 6.183 1.381 1.00 91.81 200 TYR A N 1
ATOM 1506 C CA . TYR A 1 200 ? -7.882 6.678 2.738 1.00 91.81 200 TYR A CA 1
ATOM 1507 C C . TYR A 1 200 ? -8.581 5.605 3.567 1.00 91.81 200 TYR A C 1
ATOM 1509 O O . TYR A 1 200 ? -9.685 5.193 3.207 1.00 91.81 200 TYR A O 1
ATOM 1517 N N . ILE A 1 201 ? -7.930 5.151 4.636 1.00 93.25 201 ILE A N 1
ATOM 1518 C CA . ILE A 1 201 ? -8.348 4.040 5.496 1.00 93.25 201 ILE A CA 1
ATOM 1519 C C . ILE A 1 201 ? -9.406 4.504 6.504 1.00 93.25 201 ILE A C 1
ATOM 1521 O O . ILE A 1 201 ? -9.237 5.500 7.204 1.00 93.25 201 ILE A O 1
ATOM 1525 N N . ASP A 1 202 ? -10.466 3.711 6.616 1.00 85.81 202 ASP A N 1
ATOM 1526 C CA . ASP A 1 202 ? -11.466 3.732 7.679 1.00 85.81 202 ASP A CA 1
ATOM 1527 C C . ASP A 1 202 ? -11.726 2.280 8.124 1.00 85.81 202 ASP A C 1
ATOM 1529 O O . ASP A 1 202 ? -12.534 1.538 7.546 1.00 85.81 202 ASP A O 1
ATOM 1533 N N . GLY A 1 203 ? -10.943 1.835 9.112 1.00 84.94 203 GLY A N 1
ATOM 1534 C CA . GLY A 1 203 ? -10.963 0.468 9.632 1.00 84.94 203 GLY A CA 1
ATOM 1535 C C . GLY A 1 203 ? -10.551 -0.572 8.585 1.00 84.94 203 GLY A C 1
ATOM 1536 O O . GLY A 1 203 ? -9.422 -0.572 8.100 1.00 84.94 203 GLY A O 1
ATOM 1537 N N . THR A 1 204 ? -11.474 -1.475 8.251 1.00 88.12 204 THR A N 1
ATOM 1538 C CA . THR A 1 204 ? -11.293 -2.521 7.228 1.00 88.12 204 THR A CA 1
ATOM 1539 C C . THR A 1 204 ? -11.693 -2.061 5.827 1.00 88.12 204 THR A C 1
ATOM 1541 O O . THR A 1 204 ? -11.697 -2.854 4.885 1.00 88.12 204 THR A O 1
ATOM 1544 N N . THR A 1 205 ? -12.049 -0.787 5.665 1.00 92.81 205 THR A N 1
ATOM 1545 C CA . THR A 1 205 ? -12.383 -0.191 4.371 1.00 92.81 205 THR A CA 1
ATOM 1546 C C . THR A 1 205 ? -11.417 0.930 4.031 1.00 92.81 205 THR A C 1
ATOM 1548 O O . THR A 1 205 ? -10.845 1.547 4.921 1.00 92.81 205 THR A O 1
ATOM 1551 N N . ALA A 1 206 ? -11.232 1.206 2.745 1.00 94.75 206 ALA A N 1
ATOM 1552 C CA . ALA A 1 206 ? -10.540 2.402 2.297 1.00 94.75 206 ALA A CA 1
ATOM 1553 C C . ALA A 1 206 ? -11.150 2.937 1.003 1.00 94.75 206 ALA A C 1
ATOM 1555 O O . ALA A 1 206 ? -11.811 2.200 0.269 1.00 94.75 206 ALA A O 1
ATOM 1556 N N . LYS A 1 207 ? -10.958 4.226 0.719 1.00 94.50 207 LYS A N 1
ATOM 1557 C CA . LYS A 1 207 ? -11.546 4.889 -0.455 1.00 94.50 207 LYS A CA 1
ATOM 1558 C C . LYS A 1 207 ? -10.517 5.716 -1.203 1.00 94.50 207 LYS A C 1
ATOM 1560 O O . LYS A 1 207 ? -9.695 6.381 -0.584 1.00 94.50 207 LYS A O 1
ATOM 1565 N N . HIS A 1 208 ? -10.605 5.704 -2.525 1.00 92.81 208 HIS A N 1
ATOM 1566 C CA . HIS A 1 208 ? -9.894 6.629 -3.400 1.00 92.81 208 HIS A CA 1
ATOM 1567 C C . HIS A 1 208 ? -10.899 7.580 -4.052 1.00 92.81 208 HIS A C 1
ATOM 1569 O O . HIS A 1 208 ? -12.022 7.175 -4.366 1.00 92.81 208 HIS A O 1
ATOM 1575 N N . PHE A 1 209 ? -10.491 8.834 -4.244 1.00 87.06 209 PHE A N 1
ATOM 1576 C CA . PHE A 1 209 ? -11.336 9.889 -4.788 1.00 87.06 209 PHE A CA 1
ATOM 1577 C C . PHE A 1 209 ? -10.740 10.452 -6.074 1.00 87.06 209 PHE A C 1
ATOM 1579 O O . PHE A 1 209 ? -9.534 10.680 -6.171 1.00 87.06 209 PHE A O 1
ATOM 1586 N N . THR A 1 210 ? -11.599 10.733 -7.046 1.00 82.88 210 THR A N 1
ATOM 1587 C CA . THR A 1 210 ? -11.255 11.431 -8.283 1.00 82.88 210 THR A CA 1
ATOM 1588 C C . THR A 1 210 ? -12.270 12.548 -8.484 1.00 82.88 210 THR A C 1
ATOM 1590 O O . THR A 1 210 ? -13.467 12.289 -8.474 1.00 82.88 210 THR A O 1
ATOM 1593 N N . ASN A 1 211 ? -11.809 13.794 -8.639 1.00 83.56 211 ASN A N 1
ATOM 1594 C CA . ASN A 1 211 ? -12.678 14.982 -8.696 1.00 83.56 211 ASN A CA 1
ATOM 1595 C C . ASN A 1 211 ? -13.672 15.063 -7.516 1.00 83.56 211 ASN A C 1
ATOM 1597 O O . ASN A 1 211 ? -14.846 15.354 -7.717 1.00 83.56 211 ASN A O 1
ATOM 1601 N N . ASP A 1 212 ? -13.198 14.761 -6.303 1.00 78.50 212 ASP A N 1
ATOM 1602 C CA . ASP A 1 212 ? -13.978 14.717 -5.052 1.00 78.50 212 ASP A CA 1
ATOM 1603 C C . ASP A 1 212 ? -15.080 13.637 -4.980 1.00 78.50 212 ASP A C 1
ATOM 1605 O O . ASP A 1 212 ? -15.776 13.520 -3.970 1.00 78.50 212 ASP A O 1
ATOM 1609 N N . GLU A 1 213 ? -15.201 12.782 -5.996 1.00 83.00 213 GLU A N 1
ATOM 1610 C CA . GLU A 1 213 ? -16.113 11.638 -6.011 1.00 83.00 213 GLU A CA 1
ATOM 1611 C C . GLU A 1 213 ? -15.362 10.340 -5.704 1.00 83.00 213 GLU A C 1
ATOM 1613 O O . GLU A 1 213 ? -14.214 10.159 -6.107 1.00 83.00 213 GLU A O 1
ATOM 1618 N N . ILE A 1 214 ? -15.999 9.411 -4.983 1.00 83.50 214 ILE A N 1
ATOM 1619 C CA . ILE A 1 214 ? -15.398 8.103 -4.685 1.00 83.50 214 ILE A CA 1
ATOM 1620 C C . ILE A 1 214 ? -15.279 7.321 -5.992 1.00 83.50 214 ILE A C 1
ATOM 1622 O O . ILE A 1 214 ? -16.294 6.889 -6.537 1.00 83.50 214 ILE A O 1
ATOM 1626 N N . SER A 1 215 ? -14.054 7.080 -6.447 1.00 86.94 215 SER A N 1
ATOM 1627 C CA . SER A 1 215 ? -13.783 6.319 -7.666 1.00 86.94 215 SER A CA 1
ATOM 1628 C C . SER A 1 215 ? -13.473 4.850 -7.382 1.00 86.94 215 SER A C 1
ATOM 1630 O O . SER A 1 215 ? -13.866 3.991 -8.172 1.00 86.94 215 SER A O 1
ATOM 1632 N N . LEU A 1 216 ? -12.851 4.540 -6.234 1.00 91.38 216 LEU A N 1
ATOM 1633 C CA . LEU A 1 216 ? -12.616 3.166 -5.775 1.00 91.38 216 LEU A CA 1
ATOM 1634 C C . LEU A 1 216 ? -12.946 2.988 -4.298 1.00 91.38 216 LEU A C 1
ATOM 1636 O O . LEU A 1 216 ? -12.666 3.856 -3.470 1.00 91.38 216 LEU A O 1
ATOM 1640 N N . THR A 1 217 ? -13.463 1.808 -3.968 1.00 93.00 217 THR A N 1
ATOM 1641 C CA . THR A 1 217 ? -13.600 1.328 -2.591 1.00 93.00 217 THR A CA 1
ATOM 1642 C C . THR A 1 217 ? -12.837 0.022 -2.421 1.00 93.00 217 THR A C 1
ATOM 1644 O O . THR A 1 217 ? -13.029 -0.925 -3.181 1.00 93.00 217 THR A O 1
ATOM 1647 N N . PHE A 1 218 ? -11.994 -0.025 -1.397 1.00 95.19 218 PHE A N 1
ATOM 1648 C CA . PHE A 1 218 ? -11.230 -1.183 -0.964 1.00 95.19 218 PHE A CA 1
ATOM 1649 C C . PHE A 1 218 ? -11.868 -1.732 0.312 1.00 95.19 218 PHE A C 1
ATOM 1651 O O . PHE A 1 218 ? -12.264 -0.976 1.199 1.00 95.19 218 PHE A O 1
ATOM 1658 N N . THR A 1 219 ? -11.976 -3.047 0.431 1.00 94.25 219 THR A N 1
ATOM 1659 C CA . THR A 1 219 ? -12.396 -3.717 1.665 1.00 94.25 219 THR A CA 1
ATOM 1660 C C . THR A 1 219 ? -11.455 -4.875 1.925 1.00 94.25 219 THR A C 1
ATOM 1662 O O . THR A 1 219 ? -11.317 -5.749 1.070 1.00 94.25 219 THR A O 1
ATOM 1665 N N . LEU A 1 220 ? -10.801 -4.864 3.081 1.00 91.88 220 LEU A N 1
ATOM 1666 C CA . LEU A 1 220 ? -9.825 -5.864 3.479 1.00 91.88 220 LEU A CA 1
ATOM 1667 C C . LEU A 1 220 ? -10.394 -6.715 4.611 1.00 91.88 220 LEU A C 1
ATOM 1669 O O . LEU A 1 220 ? -10.692 -6.221 5.696 1.00 91.88 220 LEU A O 1
ATOM 1673 N N . ASP A 1 221 ? -10.526 -8.008 4.347 1.00 87.12 221 ASP A N 1
ATOM 1674 C CA . ASP A 1 221 ? -10.862 -9.014 5.347 1.00 87.12 221 ASP A CA 1
ATOM 1675 C C . ASP A 1 221 ? -9.760 -10.072 5.369 1.00 87.12 221 ASP A C 1
ATOM 1677 O O . ASP A 1 221 ? -9.649 -10.914 4.473 1.00 87.12 221 ASP A O 1
ATOM 1681 N N . ASN A 1 222 ? -8.918 -10.014 6.402 1.00 82.94 222 ASN A N 1
ATOM 1682 C CA . ASN A 1 222 ? -7.746 -10.869 6.558 1.00 82.94 222 ASN A CA 1
ATOM 1683 C C . ASN A 1 222 ? -6.825 -10.822 5.322 1.00 82.94 222 ASN A C 1
ATOM 1685 O O . ASN A 1 222 ? -6.123 -9.843 5.103 1.00 82.94 222 ASN A O 1
ATOM 1689 N N . ASN A 1 223 ? -6.833 -11.880 4.509 1.00 86.25 223 ASN A N 1
ATOM 1690 C CA . ASN A 1 223 ? -6.009 -12.019 3.307 1.00 86.25 223 ASN A CA 1
ATOM 1691 C C . ASN A 1 223 ? -6.799 -11.737 2.018 1.00 86.25 223 ASN A C 1
ATOM 1693 O O . ASN A 1 223 ? -6.306 -12.036 0.934 1.00 86.25 223 ASN A O 1
ATOM 1697 N N . TYR A 1 224 ? -8.030 -11.236 2.107 1.00 89.19 224 TYR A N 1
ATOM 1698 C CA . TYR A 1 224 ? -8.888 -10.994 0.953 1.00 89.19 224 TYR A CA 1
ATOM 1699 C C . TYR A 1 224 ? -9.134 -9.504 0.785 1.00 89.19 224 TYR A C 1
ATOM 1701 O O . TYR A 1 224 ? -9.708 -8.855 1.657 1.00 89.19 224 TYR A O 1
ATOM 1709 N N . LEU A 1 225 ? -8.732 -8.981 -0.368 1.00 94.25 225 LEU A N 1
ATOM 1710 C CA . LEU A 1 225 ? -9.009 -7.612 -0.767 1.00 94.25 225 LEU A CA 1
ATOM 1711 C C . LEU A 1 225 ? -10.148 -7.622 -1.783 1.00 94.25 225 LEU A C 1
ATOM 1713 O O . LEU A 1 225 ? -10.052 -8.254 -2.831 1.00 94.25 225 LEU A O 1
ATOM 1717 N N . THR A 1 226 ? -11.227 -6.909 -1.489 1.00 93.62 226 THR A N 1
ATOM 1718 C CA . THR A 1 226 ? -12.297 -6.646 -2.451 1.00 93.62 226 THR A CA 1
ATOM 1719 C C . THR A 1 226 ? -12.173 -5.217 -2.946 1.00 93.62 226 THR A C 1
ATOM 1721 O O . THR A 1 226 ? -12.142 -4.283 -2.146 1.00 93.62 226 THR A O 1
ATOM 1724 N N . LEU A 1 227 ? -12.114 -5.056 -4.265 1.00 92.38 227 LEU A N 1
ATOM 1725 C CA . LEU A 1 227 ? -12.138 -3.763 -4.931 1.00 92.38 227 LEU A CA 1
ATOM 1726 C C . LEU A 1 227 ? -13.505 -3.560 -5.584 1.00 92.38 227 LEU A C 1
ATOM 1728 O O . LEU A 1 227 ? -14.006 -4.461 -6.255 1.00 92.38 227 LEU A O 1
ATOM 1732 N N . THR A 1 228 ? -14.094 -2.384 -5.403 1.00 89.62 228 THR A N 1
ATOM 1733 C CA . THR A 1 228 ? -15.292 -1.932 -6.124 1.00 89.62 228 THR A CA 1
ATOM 1734 C C . THR A 1 228 ? -14.954 -0.640 -6.857 1.00 89.62 228 THR A C 1
ATOM 1736 O O . THR A 1 228 ? -14.387 0.268 -6.246 1.00 89.62 228 THR A O 1
ATOM 1739 N N . ASP A 1 229 ? -15.283 -0.560 -8.146 1.00 84.50 229 ASP A N 1
ATOM 1740 C CA . ASP A 1 229 ? -15.220 0.665 -8.940 1.00 84.50 229 ASP A CA 1
ATOM 1741 C C . ASP A 1 229 ? -16.626 1.277 -9.060 1.00 84.50 229 ASP A C 1
ATOM 1743 O O . ASP A 1 229 ? -17.610 0.574 -9.261 1.00 84.50 229 ASP A O 1
ATOM 1747 N N . ASN A 1 230 ? -16.746 2.597 -8.896 1.00 72.12 230 ASN A N 1
ATOM 1748 C CA . ASN A 1 230 ? -18.023 3.307 -9.074 1.00 72.12 230 ASN A CA 1
ATOM 1749 C C . ASN A 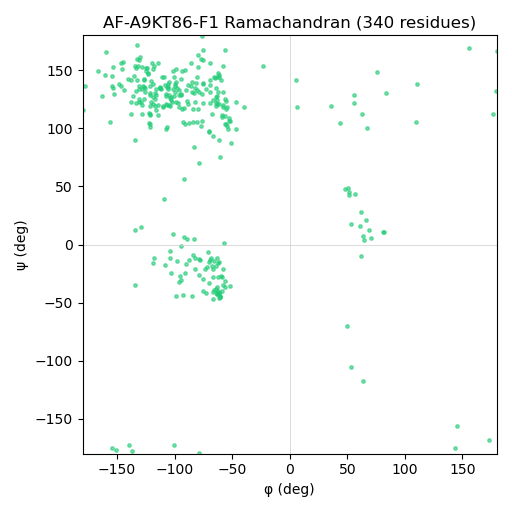1 230 ? -18.157 3.800 -10.520 1.00 72.12 230 ASN A C 1
ATOM 1751 O O . ASN A 1 230 ? -18.261 4.996 -10.776 1.00 72.12 230 ASN A O 1
ATOM 1755 N N . ASP A 1 231 ? -18.057 2.875 -11.472 1.00 63.03 231 ASP A N 1
ATOM 1756 C CA . ASP A 1 231 ? -18.174 3.096 -12.918 1.00 63.03 231 ASP A CA 1
ATOM 1757 C C . ASP A 1 231 ? -17.132 4.023 -13.582 1.00 63.03 231 ASP A C 1
ATOM 1759 O O . ASP A 1 231 ? -16.995 3.983 -14.804 1.00 63.03 231 ASP A O 1
ATOM 1763 N N . PHE A 1 232 ? -16.302 4.748 -12.823 1.00 53.81 232 PHE A N 1
ATOM 1764 C CA . PHE A 1 232 ? -15.278 5.668 -13.351 1.00 53.81 232 PHE A CA 1
ATOM 1765 C C . PHE A 1 232 ? -14.280 4.998 -14.313 1.00 53.81 232 PHE A C 1
ATOM 1767 O O . PHE A 1 232 ? -13.788 5.614 -15.256 1.00 53.81 232 PHE A O 1
ATOM 1774 N N . PHE A 1 233 ? -13.996 3.714 -14.093 1.00 54.81 233 PHE A N 1
ATOM 1775 C CA . PHE A 1 233 ? -13.069 2.929 -14.912 1.00 54.81 233 PHE A CA 1
ATOM 1776 C C . PHE A 1 233 ? -13.785 1.970 -15.877 1.00 54.81 233 PHE A C 1
ATOM 1778 O O . PHE A 1 233 ? -13.143 1.376 -16.740 1.00 54.81 233 PHE A O 1
ATOM 1785 N N . THR A 1 234 ? -15.117 1.861 -15.791 1.00 50.84 234 THR A N 1
ATOM 1786 C CA . THR A 1 234 ? -15.920 0.926 -16.601 1.00 50.84 234 THR A CA 1
ATOM 1787 C C . THR A 1 234 ? -16.232 1.445 -18.003 1.00 50.84 234 THR A C 1
ATOM 1789 O O . THR A 1 234 ? -16.479 0.642 -18.903 1.00 50.84 234 THR A O 1
ATOM 1792 N N . GLU A 1 235 ? -16.169 2.764 -18.224 1.00 45.16 235 GLU A N 1
ATOM 1793 C CA . GLU A 1 235 ? -16.536 3.362 -19.512 1.00 45.16 235 GLU A CA 1
ATOM 1794 C C . GLU A 1 235 ? -15.544 3.061 -20.638 1.00 45.16 235 GLU A C 1
ATOM 1796 O O . GLU A 1 235 ? -15.900 3.231 -21.802 1.00 45.16 235 GLU A O 1
ATOM 1801 N N . ASN A 1 236 ? -14.331 2.577 -20.336 1.00 43.56 236 ASN A N 1
ATOM 1802 C CA . ASN A 1 236 ? -13.395 2.203 -21.394 1.00 43.56 236 ASN A CA 1
ATOM 1803 C C . ASN A 1 236 ? -12.667 0.872 -21.229 1.00 43.56 236 ASN A C 1
ATOM 1805 O O . ASN A 1 236 ? -12.496 0.226 -22.255 1.00 43.56 236 ASN A O 1
ATOM 1809 N N . TRP A 1 237 ? -12.282 0.382 -20.047 1.00 47.06 237 TRP A N 1
ATOM 1810 C CA . TRP A 1 237 ? -11.462 -0.836 -19.973 1.00 47.06 237 TRP A CA 1
ATOM 1811 C C . TRP A 1 237 ? -11.779 -1.676 -18.737 1.00 47.06 237 TRP A C 1
ATOM 1813 O O . TRP A 1 237 ? -11.915 -1.148 -17.650 1.00 47.06 237 TRP A O 1
ATOM 1823 N N . ASN A 1 238 ? -11.884 -2.994 -18.942 1.00 56.28 238 ASN A N 1
ATOM 1824 C CA . ASN A 1 238 ? -11.985 -4.087 -17.962 1.00 56.28 238 ASN A CA 1
ATOM 1825 C C . ASN A 1 238 ? -12.127 -3.686 -16.491 1.00 56.28 238 ASN A C 1
ATOM 1827 O O . ASN A 1 238 ? -11.181 -3.180 -15.891 1.00 56.28 238 ASN A O 1
ATOM 1831 N N . SER A 1 239 ? -13.248 -4.074 -15.888 1.00 66.75 239 SER A N 1
ATOM 1832 C CA . SER A 1 239 ? -13.463 -3.861 -14.462 1.00 66.75 239 SER A CA 1
ATOM 1833 C C . SER A 1 239 ? -12.317 -4.455 -13.626 1.00 66.75 239 SER A C 1
ATOM 1835 O O . SER A 1 239 ? -12.008 -5.659 -13.647 1.00 66.75 239 SER A O 1
ATOM 1837 N N . ILE A 1 240 ? -11.653 -3.559 -12.902 1.00 80.31 240 ILE A N 1
ATOM 1838 C CA . ILE A 1 240 ? -10.674 -3.881 -11.863 1.00 80.31 240 ILE A CA 1
ATOM 1839 C C . ILE A 1 240 ? -11.382 -4.314 -10.576 1.00 80.31 240 ILE A C 1
ATOM 1841 O O . ILE A 1 240 ? -10.745 -4.913 -9.708 1.00 80.31 240 ILE A O 1
ATOM 1845 N N . ALA A 1 241 ? -12.697 -4.094 -10.474 1.00 85.62 241 ALA A N 1
ATOM 1846 C CA . ALA A 1 241 ? -13.493 -4.598 -9.371 1.00 85.62 241 ALA A CA 1
ATOM 1847 C C . ALA A 1 241 ? -13.474 -6.128 -9.308 1.00 85.62 241 ALA A C 1
ATOM 1849 O O . ALA A 1 241 ? -13.416 -6.839 -10.317 1.00 85.62 241 ALA A O 1
ATOM 1850 N N . GLY A 1 242 ? -13.510 -6.641 -8.087 1.00 86.44 242 GLY A N 1
ATOM 1851 C CA . GLY A 1 242 ? -13.486 -8.063 -7.795 1.00 86.44 242 GLY A CA 1
ATOM 1852 C C . GLY A 1 242 ? -12.689 -8.380 -6.542 1.00 86.44 242 GLY A C 1
ATOM 1853 O O . GLY A 1 242 ? -12.226 -7.493 -5.825 1.00 86.44 242 GLY A O 1
ATOM 1854 N N . SER A 1 243 ? -12.540 -9.674 -6.288 1.00 89.56 243 SER A N 1
ATOM 1855 C CA . SER A 1 243 ? -11.815 -10.188 -5.131 1.00 89.56 243 SER A CA 1
ATOM 1856 C C . SER A 1 243 ? -10.401 -10.610 -5.513 1.00 89.56 243 SER A C 1
ATOM 1858 O O . SER A 1 243 ? -10.176 -11.258 -6.538 1.00 89.56 243 SER A O 1
ATOM 1860 N N . TYR A 1 244 ? -9.468 -10.259 -4.644 1.00 91.88 244 TYR A N 1
ATOM 1861 C CA . TYR A 1 244 ? -8.051 -10.550 -4.730 1.00 91.88 244 TYR A CA 1
ATOM 1862 C C . TYR A 1 244 ? -7.627 -11.265 -3.452 1.00 91.88 244 TYR A C 1
ATOM 1864 O O . TYR A 1 244 ? -8.182 -11.028 -2.377 1.00 91.88 244 TYR A O 1
ATOM 1872 N N . VAL A 1 245 ? -6.634 -12.137 -3.569 1.00 90.38 245 VAL A N 1
ATOM 1873 C CA . VAL A 1 245 ? -6.077 -12.881 -2.438 1.00 90.38 245 VAL A CA 1
ATOM 1874 C C . VAL A 1 245 ? -4.653 -12.406 -2.209 1.00 90.38 245 VAL A C 1
ATOM 1876 O O . VAL A 1 245 ? -3.905 -12.255 -3.172 1.00 90.38 245 VAL A O 1
ATOM 1879 N N . LEU A 1 246 ? -4.290 -12.163 -0.952 1.00 88.81 246 LEU A N 1
ATOM 1880 C CA . LEU A 1 246 ? -2.930 -11.835 -0.548 1.00 88.81 246 LEU A CA 1
ATOM 1881 C C . LEU A 1 246 ? -2.010 -12.968 -0.988 1.00 88.81 246 LEU A C 1
ATOM 1883 O O . LEU A 1 246 ? -2.170 -14.110 -0.548 1.00 88.81 246 LEU A O 1
ATOM 1887 N N . ASP A 1 247 ? -1.042 -12.635 -1.828 1.00 83.62 247 ASP A N 1
ATOM 1888 C CA . ASP A 1 247 ? 0.046 -13.539 -2.143 1.00 83.62 247 ASP A CA 1
ATOM 1889 C C . ASP A 1 247 ? 1.208 -13.223 -1.200 1.00 83.62 247 ASP A C 1
ATOM 1891 O O . ASP A 1 247 ? 1.714 -12.102 -1.173 1.00 83.62 247 ASP A O 1
ATOM 1895 N N . LYS A 1 248 ? 1.577 -14.193 -0.360 1.00 69.56 248 LYS A N 1
ATOM 1896 C CA . LYS A 1 248 ? 2.697 -14.065 0.587 1.00 69.56 248 LYS A CA 1
ATOM 1897 C C . LYS A 1 248 ? 4.019 -14.524 -0.021 1.00 69.56 248 LYS A C 1
ATOM 1899 O O . LYS A 1 248 ? 5.068 -14.164 0.501 1.00 69.56 248 LYS A O 1
ATOM 1904 N N . ASP A 1 249 ? 3.955 -15.275 -1.117 1.00 60.53 249 ASP A N 1
ATOM 1905 C CA . ASP A 1 249 ? 5.096 -15.887 -1.790 1.00 60.53 249 ASP A CA 1
ATOM 1906 C C . ASP A 1 249 ? 5.364 -15.180 -3.118 1.00 60.53 249 ASP A C 1
ATOM 1908 O O . ASP A 1 249 ? 5.660 -15.841 -4.109 1.00 60.53 249 ASP A O 1
ATOM 1912 N N . VAL A 1 250 ? 5.221 -13.846 -3.142 1.00 54.06 250 VAL A N 1
ATOM 1913 C CA . VAL A 1 250 ? 5.301 -13.002 -4.341 1.00 54.06 250 VAL A CA 1
ATOM 1914 C C . VAL A 1 250 ? 6.575 -13.289 -5.148 1.00 54.06 250 VAL A C 1
ATOM 1916 O O . VAL A 1 250 ? 7.594 -12.620 -5.015 1.00 54.06 250 VAL A O 1
ATOM 1919 N N . ASN A 1 251 ? 6.491 -14.265 -6.046 1.00 47.44 251 ASN A N 1
ATOM 1920 C CA . ASN A 1 251 ? 7.103 -14.218 -7.355 1.00 47.44 251 ASN A CA 1
ATOM 1921 C C . ASN A 1 251 ? 6.093 -13.445 -8.194 1.00 47.44 251 ASN A C 1
ATOM 1923 O O . ASN A 1 251 ? 5.184 -14.009 -8.803 1.00 47.44 251 ASN A O 1
ATOM 1927 N N . GLU A 1 252 ? 6.183 -12.119 -8.115 1.00 49.25 252 GLU A N 1
ATOM 1928 C CA . GLU A 1 252 ? 5.529 -11.228 -9.058 1.00 49.25 252 GLU A CA 1
ATOM 1929 C C . GLU A 1 252 ? 5.984 -11.704 -10.457 1.00 49.25 252 GLU A C 1
ATOM 1931 O O . GLU A 1 252 ? 7.080 -11.377 -10.893 1.00 49.25 252 GLU A O 1
ATOM 1936 N N . ASP A 1 253 ? 5.165 -12.478 -11.184 1.00 50.09 253 ASP A N 1
ATOM 1937 C CA . ASP A 1 253 ? 5.433 -12.949 -12.569 1.00 50.09 253 ASP A CA 1
ATOM 1938 C C . ASP A 1 253 ? 5.683 -11.787 -13.571 1.00 50.09 253 ASP A C 1
ATOM 1940 O O . ASP A 1 253 ? 5.865 -11.984 -14.773 1.00 50.09 253 ASP A O 1
ATOM 1944 N N . LEU A 1 254 ? 5.647 -10.547 -13.078 1.00 55.22 254 LEU A N 1
ATOM 1945 C CA . LEU A 1 254 ? 5.832 -9.281 -13.774 1.00 55.22 254 LEU A CA 1
ATOM 1946 C C . LEU A 1 254 ? 6.864 -8.389 -13.075 1.00 55.22 254 LEU A C 1
ATOM 1948 O O . LEU A 1 254 ? 6.879 -7.190 -13.323 1.00 55.22 254 LEU A O 1
ATOM 1952 N N . THR A 1 255 ? 7.673 -8.933 -12.167 1.00 68.75 255 THR A N 1
ATOM 1953 C CA . THR A 1 255 ? 8.754 -8.205 -11.506 1.00 68.75 255 THR A CA 1
ATOM 1954 C C . THR A 1 255 ? 10.082 -8.818 -11.877 1.00 68.75 255 THR A C 1
ATOM 1956 O O . THR A 1 255 ? 10.356 -9.980 -11.584 1.00 68.75 255 THR A O 1
ATOM 1959 N N . ILE A 1 256 ? 10.898 -8.032 -12.567 1.00 81.38 256 ILE A N 1
ATOM 1960 C CA . ILE A 1 256 ? 12.295 -8.370 -12.779 1.00 81.38 256 ILE A CA 1
ATOM 1961 C C . ILE A 1 256 ? 12.977 -8.460 -11.418 1.00 81.38 256 ILE A C 1
ATOM 1963 O O . ILE A 1 256 ? 12.659 -7.699 -10.503 1.00 81.38 256 ILE A O 1
ATOM 1967 N N . VAL A 1 257 ? 13.918 -9.383 -11.271 1.00 83.50 257 VAL A N 1
ATOM 1968 C CA . VAL A 1 257 ? 14.716 -9.431 -10.047 1.00 83.50 257 VAL A CA 1
ATOM 1969 C C . VAL A 1 257 ? 15.646 -8.218 -9.986 1.00 83.50 257 VAL A C 1
ATOM 1971 O O . VAL A 1 257 ? 16.001 -7.630 -11.006 1.00 83.50 257 VAL A O 1
ATOM 1974 N N . GLU A 1 258 ? 16.069 -7.841 -8.783 1.00 83.12 258 GLU A N 1
ATOM 1975 C CA . GLU A 1 258 ? 16.910 -6.659 -8.564 1.00 83.12 258 GLU A CA 1
ATOM 1976 C C . GLU A 1 258 ? 18.214 -6.691 -9.382 1.00 83.12 258 GLU A C 1
ATOM 1978 O O . GLU A 1 258 ? 18.633 -5.672 -9.928 1.00 83.12 258 GLU A O 1
ATOM 1983 N N . GLU A 1 259 ? 18.818 -7.873 -9.546 1.00 86.81 259 GLU A N 1
ATOM 1984 C CA . GLU A 1 259 ? 20.005 -8.040 -10.390 1.00 86.81 259 GLU A CA 1
ATOM 1985 C C . GLU A 1 259 ? 19.707 -7.685 -11.855 1.00 86.81 259 GLU A C 1
ATOM 1987 O O . GLU A 1 259 ? 20.487 -6.966 -12.474 1.00 86.81 259 GLU A O 1
ATOM 1992 N N . ASP A 1 260 ? 18.556 -8.092 -12.399 1.00 89.75 260 ASP A N 1
ATOM 1993 C CA . ASP A 1 260 ? 18.155 -7.733 -13.764 1.00 89.75 260 ASP A CA 1
ATOM 1994 C C . ASP A 1 260 ? 17.956 -6.217 -13.895 1.00 89.75 260 ASP A C 1
ATOM 1996 O O . ASP A 1 260 ? 18.370 -5.619 -14.890 1.00 89.75 260 ASP A O 1
ATOM 2000 N N . ALA A 1 261 ? 17.394 -5.569 -12.870 1.00 92.19 261 ALA A N 1
ATOM 2001 C CA . ALA A 1 261 ? 17.242 -4.117 -12.831 1.00 92.19 261 ALA A CA 1
ATOM 2002 C C . ALA A 1 261 ? 18.602 -3.394 -12.833 1.00 92.19 261 ALA A C 1
ATOM 2004 O O . ALA A 1 261 ? 18.794 -2.423 -13.572 1.00 92.19 261 ALA A O 1
ATOM 2005 N N . ILE A 1 262 ? 19.580 -3.897 -12.072 1.00 91.69 262 ILE A N 1
ATOM 2006 C CA . ILE A 1 262 ? 20.958 -3.384 -12.081 1.00 91.69 262 ILE A CA 1
ATOM 2007 C C . ILE A 1 262 ? 21.593 -3.580 -13.462 1.00 91.69 262 ILE A C 1
ATOM 2009 O O . ILE A 1 262 ? 22.241 -2.663 -13.973 1.00 91.69 262 ILE A O 1
ATOM 2013 N N . GLN A 1 263 ? 21.394 -4.736 -14.101 1.00 93.69 263 GLN A N 1
ATOM 2014 C CA . GLN A 1 263 ? 21.899 -4.982 -15.455 1.00 93.69 263 GLN A CA 1
ATOM 2015 C C . GLN A 1 263 ? 21.265 -4.040 -16.483 1.00 93.69 263 GLN A C 1
ATOM 2017 O O . GLN A 1 263 ? 21.960 -3.545 -17.372 1.00 93.69 263 GLN A O 1
ATOM 2022 N N . MET A 1 264 ? 19.978 -3.715 -16.335 1.00 94.75 264 MET A N 1
ATOM 2023 C CA . MET 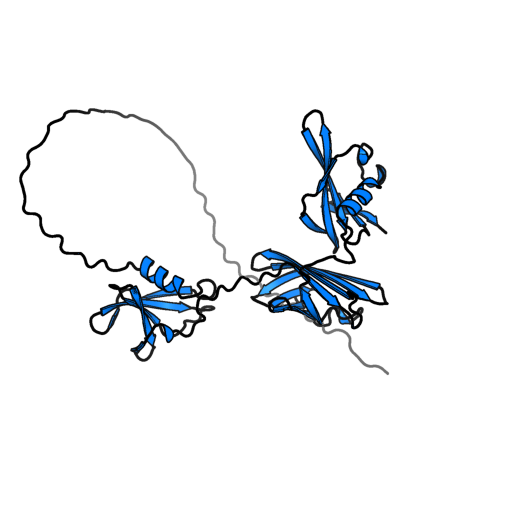A 1 264 ? 19.336 -2.702 -17.168 1.00 94.75 264 MET A CA 1
ATOM 2024 C C . MET A 1 264 ? 20.009 -1.333 -17.010 1.00 94.75 264 MET A C 1
ATOM 2026 O O . MET A 1 264 ? 20.325 -0.708 -18.022 1.00 94.75 264 MET A O 1
ATOM 2030 N N . ILE A 1 265 ? 20.309 -0.889 -15.783 1.00 95.69 265 ILE A N 1
ATOM 2031 C CA . ILE A 1 265 ? 21.057 0.362 -15.554 1.00 95.69 265 ILE A CA 1
ATOM 2032 C C . ILE A 1 265 ? 22.446 0.287 -16.203 1.00 95.69 265 ILE A C 1
ATOM 2034 O O . ILE A 1 265 ? 22.845 1.213 -16.906 1.00 95.69 265 ILE A O 1
ATOM 2038 N N . ARG A 1 266 ? 23.165 -0.831 -16.034 1.00 95.44 266 ARG A N 1
ATOM 2039 C CA . ARG A 1 266 ? 24.503 -1.041 -16.621 1.00 95.44 266 ARG A CA 1
ATOM 2040 C C . ARG A 1 266 ? 24.519 -1.064 -18.149 1.00 95.44 266 ARG A C 1
ATOM 2042 O O . ARG A 1 266 ? 25.576 -0.886 -18.748 1.00 95.44 266 ARG A O 1
ATOM 2049 N N . SER A 1 267 ? 23.367 -1.277 -18.780 1.00 94.75 267 SER A N 1
ATOM 2050 C CA . SER A 1 267 ? 23.224 -1.229 -20.238 1.00 94.75 267 SER A CA 1
ATOM 2051 C C . SER A 1 267 ? 23.022 0.186 -20.795 1.00 94.75 267 SER A C 1
ATOM 2053 O O . SER A 1 267 ? 23.060 0.371 -22.012 1.00 94.75 267 SER A O 1
ATOM 2055 N N . LEU A 1 268 ? 22.807 1.188 -19.932 1.00 95.62 268 LEU A N 1
ATOM 2056 C CA . LEU A 1 268 ? 22.604 2.571 -20.351 1.00 95.62 268 LEU A CA 1
ATOM 2057 C C . LEU A 1 268 ? 23.912 3.231 -20.787 1.00 95.62 268 LEU A C 1
ATOM 2059 O O . LEU A 1 268 ? 24.949 3.111 -20.140 1.00 95.62 268 LEU A O 1
ATOM 2063 N N . SER A 1 269 ? 23.824 4.008 -21.862 1.00 94.56 269 SER A N 1
ATOM 2064 C CA . SER A 1 269 ? 24.921 4.857 -22.329 1.00 94.56 269 SER A CA 1
ATOM 2065 C C . SER A 1 269 ? 25.079 6.130 -21.490 1.00 94.56 269 SER A C 1
ATOM 2067 O O . SER A 1 269 ? 24.124 6.612 -20.880 1.00 94.56 269 SER A O 1
ATOM 2069 N N . THR A 1 270 ? 26.259 6.749 -21.554 1.00 92.75 270 THR A N 1
ATOM 2070 C CA . THR A 1 270 ? 26.542 8.082 -20.979 1.00 92.75 270 THR A CA 1
ATOM 2071 C C . THR A 1 270 ? 25.548 9.160 -21.415 1.00 92.75 270 THR A C 1
ATOM 2073 O O . THR A 1 270 ? 25.162 10.009 -20.614 1.00 92.75 270 THR A O 1
ATOM 2076 N N . LEU A 1 271 ? 25.059 9.103 -22.659 1.00 92.69 271 LEU A N 1
ATOM 2077 C CA . LEU A 1 271 ? 24.037 10.027 -23.158 1.00 92.69 271 LEU A CA 1
ATOM 2078 C C . LEU A 1 271 ? 22.690 9.860 -22.437 1.00 92.69 271 LEU A C 1
ATOM 2080 O O . LEU A 1 271 ? 22.017 10.851 -22.172 1.00 92.69 271 LEU A O 1
ATOM 2084 N N . GLN A 1 272 ? 22.289 8.623 -22.136 1.00 93.12 272 GLN A N 1
ATOM 2085 C CA . GLN A 1 272 ? 21.029 8.343 -21.437 1.00 93.12 272 GLN A CA 1
ATOM 2086 C C . GLN A 1 272 ? 21.122 8.670 -19.950 1.00 93.12 272 GLN A C 1
ATOM 2088 O O . GLN A 1 272 ? 20.170 9.188 -19.372 1.00 93.12 272 GLN A O 1
ATOM 2093 N N . THR A 1 273 ? 22.257 8.353 -19.326 1.00 92.56 273 THR A N 1
ATOM 2094 C CA . THR A 1 273 ? 22.456 8.559 -17.889 1.00 92.56 273 THR A CA 1
ATOM 2095 C C . THR A 1 273 ? 22.774 10.011 -17.542 1.00 92.56 273 THR A C 1
ATOM 2097 O O . THR A 1 273 ? 22.522 10.434 -16.417 1.00 92.56 273 THR A O 1
ATOM 2100 N N . GLY A 1 274 ? 23.345 10.771 -18.482 1.00 90.06 274 GLY A N 1
ATOM 2101 C CA . GLY A 1 274 ? 23.860 12.118 -18.233 1.00 90.06 274 GLY A CA 1
ATOM 2102 C C . GLY A 1 274 ? 25.100 12.140 -17.331 1.00 90.06 274 GLY A C 1
ATOM 2103 O O . GLY A 1 274 ? 25.484 13.206 -16.849 1.00 90.06 274 GLY A O 1
ATOM 2104 N N . LEU A 1 275 ? 25.715 10.980 -17.080 1.00 92.38 275 LEU A N 1
ATOM 2105 C CA . LEU A 1 275 ? 26.912 10.848 -16.254 1.00 92.38 275 LEU A CA 1
ATOM 2106 C C . LEU A 1 275 ? 28.171 11.224 -17.042 1.00 92.38 275 LEU A C 1
ATOM 2108 O O . LEU A 1 275 ? 28.236 11.095 -18.263 1.00 92.38 275 LEU A O 1
ATOM 2112 N N . SER A 1 276 ? 29.195 11.684 -16.322 1.00 90.75 276 SER A N 1
ATOM 2113 C CA . SER A 1 276 ? 30.467 12.113 -16.914 1.00 90.75 276 SER A CA 1
ATOM 2114 C C . SER A 1 276 ? 31.350 10.959 -17.401 1.00 90.75 276 SER A C 1
ATOM 2116 O O . SER A 1 276 ? 32.244 11.194 -18.209 1.00 90.75 276 SER A O 1
ATOM 2118 N N . ALA A 1 277 ? 31.132 9.748 -16.888 1.00 92.56 277 ALA A N 1
ATOM 2119 C CA . ALA A 1 277 ? 31.862 8.532 -17.238 1.00 92.56 277 ALA A CA 1
ATOM 2120 C C . ALA A 1 277 ? 30.887 7.376 -17.516 1.00 92.56 277 ALA A C 1
ATOM 2122 O O . ALA A 1 277 ? 29.682 7.499 -17.278 1.00 92.56 277 ALA A O 1
ATOM 2123 N N . GLU A 1 278 ? 31.404 6.255 -18.020 1.00 93.31 278 GLU A N 1
ATOM 2124 C CA . GLU A 1 278 ? 30.597 5.063 -18.289 1.00 93.31 278 GLU A CA 1
ATOM 2125 C C . GLU A 1 278 ? 29.995 4.498 -16.998 1.00 93.31 278 GLU A C 1
ATOM 2127 O O . GLU A 1 278 ? 30.629 4.490 -15.943 1.00 93.31 278 GLU A O 1
ATOM 2132 N N . ILE A 1 279 ? 28.769 3.974 -17.078 1.00 93.94 279 ILE A N 1
ATOM 2133 C CA . ILE A 1 279 ? 28.008 3.533 -15.897 1.00 93.94 279 ILE A CA 1
ATOM 2134 C C . ILE A 1 279 ? 28.730 2.447 -15.077 1.00 93.94 279 ILE A C 1
ATOM 2136 O O . ILE A 1 279 ? 28.581 2.384 -13.860 1.00 93.94 279 ILE A O 1
ATOM 2140 N N . ASN A 1 280 ? 29.572 1.635 -15.723 1.00 92.25 280 ASN A N 1
ATOM 2141 C CA . ASN A 1 280 ? 30.355 0.577 -15.076 1.00 92.25 280 ASN A CA 1
ATOM 2142 C C . ASN A 1 280 ? 31.477 1.100 -14.162 1.00 92.25 280 ASN A C 1
ATOM 2144 O O . ASN A 1 280 ? 32.031 0.326 -13.383 1.00 92.25 280 ASN A O 1
ATOM 2148 N N . GLU A 1 281 ? 31.819 2.386 -14.247 1.00 92.19 281 GLU A N 1
ATOM 2149 C CA . GLU A 1 281 ? 32.784 3.028 -13.346 1.00 92.19 281 GLU A CA 1
ATOM 2150 C C . GLU A 1 281 ? 32.150 3.453 -12.012 1.00 92.19 281 GLU A C 1
ATOM 2152 O O . GLU A 1 281 ? 32.861 3.776 -11.058 1.00 92.19 281 GLU A O 1
ATOM 2157 N N . TYR A 1 282 ? 30.818 3.426 -11.922 1.00 93.19 282 TYR A N 1
ATOM 2158 C CA . TYR A 1 282 ? 30.072 3.803 -10.729 1.00 93.19 282 TYR A CA 1
ATOM 2159 C C . TYR A 1 282 ? 29.661 2.579 -9.914 1.00 93.19 282 TYR A C 1
ATOM 2161 O O . TYR A 1 282 ? 29.421 1.485 -10.429 1.00 93.19 282 TYR A O 1
ATOM 2169 N N . GLN A 1 283 ? 29.529 2.782 -8.606 1.00 92.00 283 GLN A N 1
ATOM 2170 C CA . GLN A 1 283 ? 28.939 1.798 -7.713 1.00 92.00 283 GLN A CA 1
ATOM 2171 C C . GLN A 1 283 ? 27.429 2.020 -7.639 1.00 92.00 283 GLN A C 1
ATOM 2173 O O . GLN A 1 283 ? 26.979 3.104 -7.281 1.00 92.00 283 GLN A O 1
ATOM 2178 N N . ILE A 1 284 ? 26.655 0.988 -7.966 1.00 91.31 284 ILE A N 1
ATOM 2179 C CA . ILE A 1 284 ? 25.191 1.009 -7.893 1.00 91.31 284 ILE A CA 1
ATOM 2180 C C . ILE A 1 284 ? 24.781 0.231 -6.646 1.00 91.31 284 ILE A C 1
ATOM 2182 O O . ILE A 1 284 ? 25.185 -0.921 -6.483 1.00 91.31 284 ILE A O 1
ATOM 2186 N N . LEU A 1 285 ? 24.013 0.870 -5.768 1.00 85.38 285 LEU A N 1
ATOM 2187 C CA . LEU A 1 285 ? 23.503 0.282 -4.533 1.00 85.38 285 LEU A CA 1
ATOM 2188 C C . LEU A 1 285 ? 21.986 0.428 -4.488 1.00 85.38 285 LEU A C 1
ATOM 2190 O O . LEU A 1 285 ? 21.464 1.520 -4.700 1.00 85.38 285 LEU A O 1
ATOM 2194 N N . SER A 1 286 ? 21.297 -0.666 -4.184 1.00 82.62 286 SER A N 1
ATOM 2195 C CA . SER A 1 286 ? 19.879 -0.637 -3.839 1.00 82.62 286 SER A CA 1
ATOM 2196 C C . SER A 1 286 ? 19.701 -0.111 -2.423 1.00 82.62 286 SER A C 1
ATOM 2198 O O . SER A 1 286 ? 20.444 -0.481 -1.510 1.00 82.62 286 SER A O 1
ATOM 2200 N N . ASP A 1 287 ? 18.703 0.743 -2.239 1.00 72.75 287 ASP A N 1
ATOM 2201 C CA . ASP A 1 287 ? 18.236 1.159 -0.917 1.00 72.75 287 ASP A CA 1
ATOM 2202 C C . ASP A 1 287 ? 17.094 0.257 -0.398 1.00 72.75 287 ASP A C 1
ATOM 2204 O O . ASP A 1 287 ? 16.513 0.540 0.650 1.00 72.75 287 ASP A O 1
ATOM 2208 N N . ASN A 1 288 ? 16.772 -0.826 -1.124 1.00 67.44 288 ASN A N 1
ATOM 2209 C CA . ASN A 1 288 ? 15.649 -1.744 -0.895 1.00 67.44 288 ASN A CA 1
ATOM 2210 C C . ASN A 1 288 ? 14.278 -1.056 -0.784 1.00 67.44 288 ASN A C 1
ATOM 2212 O O . ASN A 1 288 ? 13.313 -1.653 -0.300 1.00 67.44 288 ASN A O 1
ATOM 2216 N N . THR A 1 289 ? 14.174 0.188 -1.244 1.00 73.12 289 THR A N 1
ATOM 2217 C CA . THR A 1 289 ? 12.948 0.972 -1.201 1.00 73.12 289 THR A CA 1
ATOM 2218 C C . THR A 1 289 ? 12.214 0.820 -2.528 1.00 73.12 289 THR A C 1
ATOM 2220 O O . THR A 1 289 ? 12.775 1.009 -3.610 1.00 73.12 289 THR A O 1
ATOM 2223 N N . LYS A 1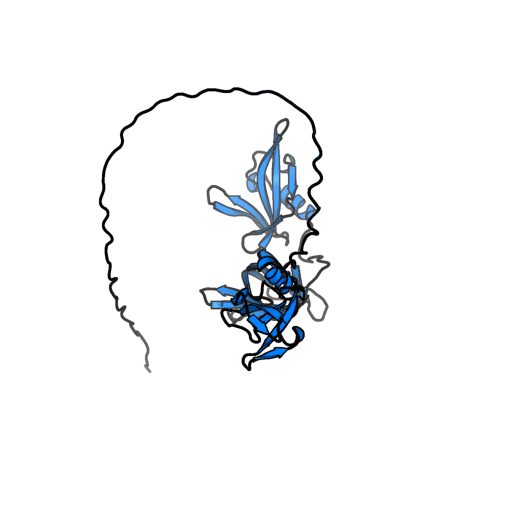 290 ? 10.926 0.476 -2.446 1.00 76.81 290 LYS A N 1
ATOM 2224 C CA . LYS A 1 290 ? 10.005 0.517 -3.584 1.00 76.81 290 LYS A CA 1
ATOM 2225 C C . LYS A 1 290 ? 9.249 1.841 -3.544 1.00 76.81 290 LYS A C 1
ATOM 2227 O O . LYS A 1 290 ? 8.686 2.198 -2.514 1.00 76.81 290 LYS A O 1
ATOM 2232 N N . LEU A 1 291 ? 9.245 2.559 -4.662 1.00 79.75 291 LEU A N 1
ATOM 2233 C CA . LEU A 1 291 ? 8.593 3.863 -4.811 1.00 79.75 291 LEU A CA 1
ATOM 2234 C C . LEU A 1 291 ? 7.682 3.840 -6.032 1.00 79.75 291 LEU A C 1
ATOM 2236 O O . LEU A 1 291 ? 7.966 3.130 -6.994 1.00 79.75 291 LEU A O 1
ATOM 2240 N N . ILE A 1 292 ? 6.627 4.647 -6.042 1.00 78.88 292 ILE A N 1
ATOM 2241 C CA . ILE A 1 292 ? 5.783 4.808 -7.226 1.00 78.88 292 ILE A CA 1
ATOM 2242 C C . ILE A 1 292 ? 6.212 6.060 -7.993 1.00 78.88 292 ILE A C 1
ATOM 2244 O O . ILE A 1 292 ? 6.224 7.176 -7.478 1.00 78.88 292 ILE A O 1
ATOM 2248 N N . ILE A 1 293 ? 6.577 5.870 -9.261 1.00 79.50 293 ILE A N 1
ATOM 2249 C CA . ILE A 1 293 ? 6.971 6.936 -10.184 1.00 79.50 293 ILE A CA 1
ATOM 2250 C C . ILE A 1 293 ? 6.158 6.779 -11.461 1.00 79.50 293 ILE A C 1
ATOM 2252 O O . ILE A 1 293 ? 6.211 5.738 -12.110 1.00 79.50 293 ILE A O 1
ATOM 2256 N N . LYS A 1 294 ? 5.412 7.829 -11.835 1.00 80.50 294 LYS A N 1
ATOM 2257 C CA . LYS A 1 294 ? 4.582 7.857 -13.058 1.00 80.50 294 LYS A CA 1
ATOM 2258 C C . LYS A 1 294 ? 3.671 6.622 -13.170 1.00 80.50 294 LYS A C 1
ATOM 2260 O O . LYS A 1 294 ? 3.644 5.960 -14.205 1.00 80.50 294 LYS A O 1
ATOM 2265 N N . ASP A 1 295 ? 2.970 6.314 -12.079 1.00 72.69 295 ASP A N 1
ATOM 2266 C CA . ASP A 1 295 ? 2.052 5.173 -11.956 1.00 72.69 295 ASP A CA 1
ATOM 2267 C C . ASP A 1 295 ? 2.722 3.804 -12.137 1.00 72.69 295 ASP A C 1
ATOM 2269 O O . ASP A 1 295 ? 2.094 2.848 -12.587 1.00 72.69 295 ASP A O 1
ATOM 2273 N N . ARG A 1 296 ? 4.015 3.694 -11.812 1.00 78.88 296 ARG A N 1
ATOM 2274 C CA . ARG A 1 296 ? 4.761 2.434 -11.843 1.00 78.88 296 ARG A CA 1
ATOM 2275 C C . ARG A 1 296 ? 5.570 2.262 -10.571 1.00 78.88 296 ARG A C 1
ATOM 2277 O O . ARG A 1 296 ? 6.291 3.173 -10.168 1.00 78.88 296 ARG A O 1
ATOM 2284 N N . ILE A 1 297 ? 5.484 1.082 -9.965 1.00 82.31 297 ILE A N 1
ATOM 2285 C CA . ILE A 1 297 ? 6.371 0.724 -8.857 1.00 82.31 297 ILE A CA 1
ATOM 2286 C C . ILE A 1 297 ? 7.777 0.550 -9.421 1.00 82.31 297 ILE A C 1
ATOM 2288 O O . ILE A 1 297 ? 7.971 -0.141 -10.424 1.00 82.31 297 ILE A O 1
ATOM 2292 N N . CYS A 1 298 ? 8.743 1.180 -8.773 1.00 86.06 298 CYS A N 1
ATOM 2293 C CA . CYS A 1 298 ? 10.138 1.161 -9.150 1.00 86.06 298 CYS A CA 1
ATOM 2294 C C . CYS A 1 298 ? 11.008 0.724 -7.973 1.00 86.06 298 CYS A C 1
ATOM 2296 O O . CYS A 1 298 ? 10.775 1.136 -6.835 1.00 86.06 298 CYS A O 1
ATOM 2298 N N . TYR A 1 299 ? 12.045 -0.052 -8.274 1.00 88.19 299 TYR A N 1
ATOM 2299 C CA . TYR A 1 299 ? 13.233 -0.137 -7.431 1.00 88.19 299 TYR A CA 1
ATOM 2300 C C . TYR A 1 299 ? 13.960 1.207 -7.429 1.00 88.19 299 TYR A C 1
ATOM 2302 O O . TYR A 1 299 ? 14.008 1.866 -8.470 1.00 88.19 299 TYR A O 1
ATOM 2310 N N . SER A 1 300 ? 14.550 1.589 -6.297 1.00 88.81 300 SER A N 1
ATOM 2311 C CA . SER A 1 300 ? 15.412 2.766 -6.171 1.00 88.81 300 SER A CA 1
ATOM 2312 C C . SER A 1 300 ? 16.876 2.349 -6.015 1.00 88.81 300 SER A C 1
ATOM 2314 O O . SER A 1 300 ? 17.227 1.522 -5.172 1.00 88.81 300 SER A O 1
ATOM 2316 N N . PHE A 1 301 ? 17.737 2.916 -6.860 1.00 92.44 301 PHE A N 1
ATOM 2317 C CA . PHE A 1 301 ? 19.169 2.638 -6.868 1.00 92.44 301 PHE A CA 1
ATOM 2318 C C . PHE A 1 301 ? 19.981 3.927 -6.805 1.00 92.44 301 PHE A C 1
ATOM 2320 O O . PHE A 1 301 ? 19.938 4.749 -7.725 1.00 92.44 301 PHE A O 1
ATOM 2327 N N . GLY A 1 302 ? 20.794 4.062 -5.762 1.00 90.25 302 GLY A N 1
ATOM 2328 C CA . GLY A 1 302 ? 21.801 5.109 -5.662 1.00 90.25 302 GLY A CA 1
ATOM 2329 C C . GLY A 1 302 ? 23.032 4.768 -6.495 1.00 90.25 302 GLY A C 1
ATOM 2330 O O . GLY A 1 302 ? 23.577 3.668 -6.403 1.00 90.25 302 GLY A O 1
ATOM 2331 N N . THR A 1 303 ? 23.488 5.720 -7.307 1.00 92.50 303 THR A N 1
ATOM 2332 C CA . THR A 1 303 ? 24.695 5.593 -8.135 1.00 92.50 303 THR A CA 1
ATOM 2333 C C . THR A 1 303 ? 25.791 6.500 -7.597 1.00 92.50 303 THR A C 1
ATOM 2335 O O . THR A 1 303 ? 25.634 7.723 -7.561 1.00 92.50 303 THR A O 1
ATOM 2338 N N . TYR A 1 304 ? 26.911 5.906 -7.192 1.00 91.38 304 TYR A N 1
ATOM 2339 C CA . TYR A 1 304 ? 27.982 6.571 -6.460 1.00 91.38 304 TYR A CA 1
ATOM 2340 C C . TYR A 1 304 ? 29.288 6.599 -7.254 1.00 91.38 304 TYR A C 1
ATOM 2342 O O . TYR A 1 304 ? 29.730 5.581 -7.789 1.00 91.38 304 TYR A O 1
ATOM 2350 N N . ALA A 1 305 ? 29.930 7.766 -7.295 1.00 92.25 305 ALA A N 1
ATOM 2351 C CA . ALA A 1 305 ? 31.294 7.915 -7.787 1.00 92.25 305 ALA A CA 1
ATOM 2352 C C . ALA A 1 305 ? 32.289 7.698 -6.644 1.00 92.25 305 ALA A C 1
ATOM 2354 O O . ALA A 1 305 ? 32.108 8.241 -5.550 1.00 92.25 305 ALA A O 1
ATOM 2355 N N . LYS A 1 306 ? 33.367 6.959 -6.918 1.00 85.75 306 LYS A N 1
ATOM 2356 C CA . LYS A 1 306 ? 34.474 6.781 -5.974 1.00 85.75 306 LYS A CA 1
ATOM 2357 C C . LYS A 1 306 ? 35.452 7.940 -6.086 1.00 85.75 306 LYS A C 1
ATOM 2359 O O . LYS A 1 306 ? 36.104 8.100 -7.116 1.00 85.75 306 LYS A O 1
ATOM 2364 N N . LEU A 1 307 ? 35.591 8.713 -5.013 1.00 83.56 307 LEU A N 1
ATOM 2365 C CA . LEU A 1 307 ? 36.593 9.768 -4.915 1.00 83.56 307 LEU A CA 1
ATOM 2366 C C . LEU A 1 307 ? 37.502 9.509 -3.713 1.00 83.56 307 LEU A C 1
ATOM 2368 O O . LEU A 1 307 ? 37.105 9.749 -2.575 1.00 83.56 307 LEU A O 1
ATOM 2372 N N . GLU A 1 308 ? 38.714 9.019 -3.993 1.00 80.62 308 GLU A N 1
ATOM 2373 C CA . GLU A 1 308 ? 39.799 8.669 -3.057 1.00 80.62 308 GLU A CA 1
ATOM 2374 C C . GLU A 1 308 ? 39.381 7.776 -1.872 1.00 80.62 308 GLU A C 1
ATOM 2376 O O . GLU A 1 308 ? 39.741 6.605 -1.850 1.00 80.62 308 GLU A O 1
ATOM 2381 N N . ASN A 1 309 ? 38.611 8.306 -0.916 1.00 79.00 309 ASN A N 1
ATOM 2382 C CA . ASN A 1 309 ? 38.158 7.639 0.310 1.00 79.00 309 ASN A CA 1
ATOM 2383 C C . ASN A 1 309 ? 36.657 7.838 0.617 1.00 79.00 309 ASN A C 1
ATOM 2385 O O . ASN A 1 309 ? 36.230 7.588 1.747 1.00 79.00 309 ASN A O 1
ATOM 2389 N N . LYS A 1 310 ? 35.854 8.349 -0.326 1.00 82.88 310 LYS A N 1
ATOM 2390 C CA . LYS A 1 310 ? 34.410 8.558 -0.137 1.00 82.88 310 LYS A CA 1
ATOM 2391 C C . LYS A 1 310 ? 33.616 8.198 -1.386 1.00 82.88 310 LYS A C 1
ATOM 2393 O O . LYS A 1 310 ? 34.022 8.522 -2.501 1.00 82.88 310 LYS A O 1
ATOM 2398 N N . ASP A 1 311 ? 32.450 7.614 -1.151 1.00 84.44 311 ASP A N 1
ATOM 2399 C CA . ASP A 1 311 ? 31.424 7.410 -2.163 1.00 84.44 311 ASP A CA 1
ATOM 2400 C C . ASP A 1 311 ? 30.522 8.646 -2.197 1.00 84.44 311 ASP A C 1
ATOM 2402 O O . ASP A 1 311 ? 29.940 9.044 -1.185 1.00 84.44 311 ASP A O 1
ATOM 2406 N N . ILE A 1 312 ? 30.440 9.291 -3.358 1.00 87.88 312 ILE A N 1
ATOM 2407 C CA . ILE A 1 312 ? 29.612 10.481 -3.565 1.00 87.88 312 ILE A CA 1
ATOM 2408 C C . ILE A 1 312 ? 28.404 10.067 -4.390 1.00 87.88 312 ILE A C 1
ATOM 2410 O O . ILE A 1 312 ? 28.572 9.607 -5.517 1.00 87.88 312 ILE A O 1
ATOM 2414 N N . LEU A 1 313 ? 27.198 10.248 -3.845 1.00 88.00 313 LEU A N 1
ATOM 2415 C CA . LEU A 1 313 ? 25.965 10.023 -4.596 1.00 88.00 313 LEU A CA 1
ATOM 2416 C C . LEU A 1 313 ? 25.902 11.009 -5.766 1.00 88.00 313 LEU A C 1
ATOM 2418 O O . LEU A 1 313 ? 25.916 12.222 -5.557 1.00 88.00 313 LEU A O 1
ATOM 2422 N N . VAL A 1 314 ? 25.828 10.482 -6.984 1.00 90.62 314 VAL A N 1
ATOM 2423 C CA . VAL A 1 314 ? 25.769 11.279 -8.214 1.00 90.62 314 VAL A CA 1
ATOM 2424 C C . VAL A 1 314 ? 24.338 11.406 -8.707 1.00 90.62 314 VAL A C 1
ATOM 2426 O O . VAL A 1 314 ? 23.906 12.494 -9.076 1.00 90.62 314 VAL A O 1
ATOM 2429 N N . THR A 1 315 ? 23.593 10.303 -8.704 1.00 91.12 315 THR A N 1
ATOM 2430 C CA . THR A 1 315 ? 22.181 10.286 -9.089 1.00 91.12 315 THR A CA 1
ATOM 2431 C C . THR A 1 315 ? 21.479 9.053 -8.532 1.00 91.12 315 THR A C 1
ATOM 2433 O O . THR A 1 315 ? 22.135 8.091 -8.128 1.00 91.12 315 THR A O 1
ATOM 2436 N N . ASN A 1 316 ? 20.148 9.080 -8.556 1.00 92.25 316 ASN A N 1
ATOM 2437 C CA . ASN A 1 316 ? 19.314 7.906 -8.344 1.00 92.25 316 ASN A CA 1
ATOM 2438 C C . ASN A 1 316 ? 18.695 7.471 -9.676 1.00 92.25 316 ASN A C 1
ATOM 2440 O O . ASN A 1 316 ? 18.172 8.303 -10.433 1.00 92.25 316 ASN A O 1
ATOM 2444 N N . PHE A 1 317 ? 18.726 6.167 -9.928 1.00 94.69 317 PHE A N 1
ATOM 2445 C CA . PHE A 1 317 ? 17.952 5.530 -10.985 1.00 94.69 317 PHE A CA 1
ATOM 2446 C C . PHE A 1 317 ? 16.783 4.777 -10.377 1.00 94.69 317 PHE A C 1
ATOM 2448 O O . PHE A 1 317 ? 16.924 4.115 -9.351 1.00 94.69 317 PHE A O 1
ATOM 2455 N N . TYR A 1 318 ? 15.642 4.860 -11.048 1.00 94.12 318 TYR A N 1
ATOM 2456 C CA . TYR A 1 318 ? 14.433 4.177 -10.632 1.00 94.12 318 TYR A CA 1
ATOM 2457 C C . TYR A 1 318 ? 13.978 3.244 -11.741 1.00 94.12 318 TYR A C 1
ATOM 2459 O O . TYR A 1 318 ? 13.587 3.709 -12.812 1.00 94.12 318 TYR A O 1
ATOM 2467 N N . VAL A 1 319 ? 14.073 1.940 -11.511 1.00 93.38 319 VAL A N 1
ATOM 2468 C CA . VAL A 1 319 ? 13.774 0.918 -12.523 1.00 93.38 319 VAL A CA 1
ATOM 2469 C C . VAL A 1 319 ? 12.415 0.324 -12.222 1.00 93.38 319 VAL A C 1
ATOM 2471 O O . VAL A 1 319 ? 12.188 -0.127 -11.101 1.00 93.38 319 VAL A O 1
ATOM 2474 N N . THR A 1 320 ? 11.514 0.318 -13.199 1.00 90.19 320 THR A N 1
ATOM 2475 C CA . THR A 1 320 ? 10.173 -0.234 -13.001 1.00 90.19 320 THR A CA 1
ATOM 2476 C C . THR A 1 320 ? 10.243 -1.729 -12.733 1.00 90.19 320 THR A C 1
ATOM 2478 O O . THR A 1 320 ? 11.049 -2.432 -13.341 1.00 90.19 320 THR A O 1
ATOM 2481 N N . LEU A 1 321 ? 9.377 -2.232 -11.849 1.00 84.94 321 LEU A N 1
ATOM 2482 C CA . LEU A 1 321 ? 9.341 -3.663 -11.546 1.00 84.94 321 LEU A CA 1
ATOM 2483 C C . LEU A 1 321 ? 9.085 -4.499 -12.811 1.00 84.94 321 LEU A C 1
ATOM 2485 O O . LEU A 1 321 ? 9.697 -5.539 -12.985 1.00 84.94 321 LEU A O 1
ATOM 2489 N N . ASP A 1 322 ? 8.280 -4.012 -13.757 1.00 83.00 322 ASP A N 1
ATOM 2490 C CA . ASP A 1 322 ? 8.051 -4.687 -15.044 1.00 83.00 322 ASP A CA 1
ATOM 2491 C C . ASP A 1 322 ? 9.249 -4.664 -16.015 1.00 83.00 322 ASP A C 1
ATOM 2493 O O . ASP A 1 322 ? 9.206 -5.324 -17.052 1.00 83.00 322 ASP A O 1
ATOM 2497 N N . GLY A 1 323 ? 10.329 -3.943 -15.695 1.00 87.38 323 GLY A N 1
ATOM 2498 C CA . GLY A 1 323 ? 11.528 -3.853 -16.531 1.00 87.38 323 GLY A CA 1
ATOM 2499 C C . GLY A 1 323 ? 11.310 -3.155 -17.872 1.00 87.38 323 GLY A C 1
ATOM 2500 O O . GLY A 1 323 ? 12.085 -3.351 -18.819 1.00 87.38 323 GLY A O 1
ATOM 2501 N N . ASP A 1 324 ? 10.250 -2.356 -17.973 1.00 89.56 324 ASP A N 1
ATOM 2502 C CA . ASP A 1 324 ? 9.905 -1.613 -19.179 1.00 89.56 324 ASP A CA 1
ATOM 2503 C C . ASP A 1 324 ? 10.520 -0.214 -19.198 1.00 89.56 324 ASP A C 1
ATOM 2505 O O . ASP A 1 324 ? 10.690 0.334 -20.284 1.00 89.56 324 ASP A O 1
ATOM 2509 N N . ALA A 1 325 ? 10.846 0.386 -18.046 1.00 93.56 325 ALA A N 1
ATOM 2510 C CA . ALA A 1 325 ? 11.357 1.752 -18.003 1.00 93.56 325 ALA A CA 1
ATOM 2511 C C . ALA A 1 325 ? 12.379 2.015 -16.887 1.00 93.56 325 ALA A C 1
ATOM 2513 O O . ALA A 1 325 ? 12.407 1.347 -15.854 1.00 93.56 325 ALA A O 1
ATOM 2514 N N . ILE A 1 326 ? 13.208 3.040 -17.110 1.00 96.38 326 ILE A N 1
ATOM 2515 C CA . ILE A 1 326 ? 14.116 3.609 -16.107 1.00 96.38 326 ILE A CA 1
ATOM 2516 C C . ILE A 1 326 ? 13.897 5.115 -16.052 1.00 96.38 326 ILE A C 1
ATOM 2518 O O . ILE A 1 326 ? 13.873 5.788 -17.089 1.00 96.38 326 ILE A O 1
ATOM 2522 N N . TYR A 1 327 ? 13.783 5.643 -14.838 1.00 95.31 327 TYR A N 1
ATOM 2523 C CA . TYR A 1 327 ? 13.648 7.064 -14.560 1.00 95.31 327 TYR A CA 1
ATOM 2524 C C . TYR A 1 327 ? 14.857 7.610 -13.804 1.00 95.31 327 TYR A C 1
ATOM 2526 O O . TYR A 1 327 ? 15.534 6.894 -13.068 1.00 95.31 327 TYR A O 1
ATOM 2534 N N . THR A 1 328 ? 15.080 8.914 -13.932 1.00 94.25 328 THR A N 1
ATOM 2535 C CA . THR A 1 328 ? 15.948 9.690 -13.039 1.00 94.25 328 THR A CA 1
ATOM 2536 C C . THR A 1 328 ? 15.239 10.970 -12.608 1.00 94.25 328 THR A C 1
ATOM 2538 O O . THR A 1 328 ? 14.267 11.400 -13.237 1.00 94.25 328 THR A O 1
ATOM 2541 N N . TYR A 1 329 ? 15.685 11.573 -11.509 1.00 89.75 329 TYR A N 1
ATOM 2542 C CA . TYR A 1 329 ? 15.098 12.806 -11.000 1.00 89.75 329 TYR A CA 1
ATOM 2543 C C . TYR A 1 329 ? 15.818 14.032 -11.565 1.00 89.75 329 TYR A C 1
ATOM 2545 O O . TYR A 1 329 ? 16.996 14.256 -11.292 1.00 89.75 329 TYR A O 1
ATOM 2553 N N . ASN A 1 330 ? 15.098 14.864 -12.318 1.00 87.44 330 ASN A N 1
ATOM 2554 C CA . ASN A 1 330 ? 15.612 16.137 -12.804 1.00 87.44 330 ASN A CA 1
ATOM 2555 C C . ASN A 1 330 ? 15.348 17.230 -11.762 1.00 87.44 330 ASN A C 1
ATOM 2557 O O . ASN A 1 330 ? 14.223 17.718 -11.626 1.00 87.44 330 ASN A O 1
ATOM 2561 N N . SER A 1 331 ? 16.396 17.638 -11.048 1.00 83.25 331 SER A N 1
ATOM 2562 C CA . SER A 1 331 ? 16.309 18.647 -9.987 1.00 83.25 331 SER A CA 1
ATOM 2563 C C . SER A 1 331 ? 15.959 20.048 -10.492 1.00 83.25 331 SER A C 1
ATOM 2565 O O . SER A 1 331 ? 15.336 20.813 -9.763 1.00 83.25 331 SER A O 1
ATOM 2567 N N . ILE A 1 332 ? 16.303 20.386 -11.739 1.00 86.25 332 ILE A N 1
ATOM 2568 C CA . ILE A 1 332 ? 16.005 21.703 -12.322 1.00 86.25 332 ILE A CA 1
ATOM 2569 C C . ILE A 1 332 ? 14.512 21.823 -12.633 1.00 86.25 332 ILE A C 1
ATOM 2571 O O . ILE A 1 332 ? 13.906 22.867 -12.401 1.00 86.25 332 ILE A O 1
ATOM 2575 N N . LYS A 1 333 ? 13.916 20.752 -13.165 1.00 88.56 333 LYS A N 1
ATOM 2576 C CA . LYS A 1 333 ? 12.486 20.708 -13.502 1.00 88.56 333 LYS A CA 1
ATOM 2577 C C . LYS A 1 333 ? 11.607 20.262 -12.338 1.00 88.56 333 LYS A C 1
ATOM 2579 O O . LYS A 1 333 ? 10.395 20.422 -12.419 1.00 88.56 333 LYS A O 1
ATOM 2584 N N . ASN A 1 334 ? 12.207 19.720 -11.277 1.00 85.88 334 ASN A N 1
ATOM 2585 C CA . ASN A 1 334 ? 11.511 19.121 -10.142 1.00 85.88 334 ASN A CA 1
ATOM 2586 C C . ASN A 1 334 ? 10.563 17.984 -10.582 1.00 85.88 334 ASN A C 1
ATOM 2588 O O . ASN A 1 334 ? 9.408 17.911 -10.162 1.00 85.88 334 ASN A O 1
ATOM 2592 N N . THR A 1 335 ? 11.035 17.121 -11.492 1.00 88.19 335 THR A N 1
ATOM 2593 C CA . THR A 1 335 ? 10.242 16.036 -12.097 1.00 88.19 335 THR A CA 1
ATOM 2594 C C . THR A 1 335 ? 11.079 14.794 -12.385 1.00 88.19 335 THR A C 1
ATOM 2596 O O . THR A 1 335 ? 12.250 14.906 -12.742 1.00 88.19 335 THR A O 1
ATOM 2599 N N . TYR A 1 336 ? 10.450 13.617 -12.352 1.00 91.06 336 TYR A N 1
ATOM 2600 C CA . TYR A 1 336 ? 11.037 12.380 -12.874 1.00 91.06 336 TYR A CA 1
ATOM 2601 C C . TYR A 1 336 ? 10.985 12.332 -14.406 1.00 91.06 336 TYR A C 1
ATOM 2603 O O . TYR A 1 336 ? 9.921 12.535 -15.002 1.00 91.06 336 TYR A O 1
ATOM 2611 N N . GLU A 1 337 ? 12.124 12.033 -15.029 1.00 93.19 337 GLU A N 1
ATOM 2612 C CA . GLU A 1 337 ? 12.290 11.900 -16.478 1.00 93.19 337 GLU A CA 1
ATOM 2613 C C . GLU A 1 337 ? 12.604 10.450 -16.850 1.00 93.19 337 GLU A C 1
ATOM 2615 O O . GLU A 1 337 ? 13.426 9.797 -16.210 1.00 93.19 337 GLU A O 1
ATOM 2620 N N . CYS A 1 338 ? 11.928 9.946 -17.884 1.00 94.56 338 CYS A N 1
ATOM 2621 C CA . CYS A 1 338 ? 12.142 8.606 -18.422 1.00 94.56 338 CYS A CA 1
ATOM 2622 C C . CYS A 1 338 ? 13.384 8.624 -19.319 1.00 94.56 338 CYS A C 1
ATOM 2624 O O . CYS A 1 338 ? 13.386 9.313 -20.339 1.00 94.56 338 CYS A O 1
ATOM 2626 N N . ILE A 1 339 ? 14.419 7.873 -18.953 1.00 94.00 339 ILE A N 1
ATOM 2627 C CA . ILE A 1 339 ? 15.691 7.792 -19.698 1.00 94.00 339 ILE A CA 1
ATOM 2628 C C . ILE A 1 339 ? 15.827 6.489 -20.497 1.00 94.00 339 ILE A C 1
ATOM 2630 O O . ILE A 1 339 ? 16.695 6.352 -21.362 1.00 94.00 339 ILE A O 1
ATOM 2634 N N . TYR A 1 340 ? 14.936 5.538 -20.227 1.00 93.50 340 TYR A N 1
ATOM 2635 C CA . TYR A 1 340 ? 14.779 4.291 -20.959 1.00 93.50 340 TYR A CA 1
ATOM 2636 C C . TYR A 1 340 ? 13.312 3.865 -20.920 1.00 93.50 340 TYR A C 1
ATOM 2638 O O . TYR A 1 340 ? 12.689 3.967 -19.866 1.00 93.50 340 TYR A O 1
ATOM 2646 N N . GLY A 1 341 ? 12.779 3.393 -22.046 1.00 86.25 341 GLY A N 1
ATOM 2647 C CA . GLY A 1 341 ? 11.417 2.878 -22.174 1.00 86.25 341 GLY A CA 1
ATOM 2648 C C . GLY A 1 341 ? 11.333 1.870 -23.323 1.00 86.25 341 GLY A C 1
ATOM 2649 O O . GLY A 1 341 ? 11.901 2.135 -24.385 1.00 86.25 341 GLY A O 1
ATOM 2650 N N . LYS A 1 342 ? 10.669 0.731 -23.103 1.00 73.25 342 LYS A N 1
ATOM 2651 C CA . LYS A 1 342 ? 10.353 -0.276 -24.130 1.00 73.25 342 LYS A CA 1
ATOM 2652 C C . LYS A 1 342 ? 9.042 0.005 -24.854 1.00 73.25 342 LYS A C 1
ATOM 2654 O O . LYS A 1 342 ? 8.103 0.528 -24.209 1.00 73.25 342 LYS A O 1
#

pLDDT: mean 75.07, std 21.44, range [29.75, 96.38]

Radius of gyration: 34.37 Å; Cα contacts (8 Å, |Δi|>4): 543; chains: 1; bounding box: 78×74×110 Å

Mean predicted aligned error: 20.37 Å